Protein AF-A0A1H7V1T3-F1 (afdb_monomer)

pLDDT: mean 96.19, std 2.77, range [82.0, 98.88]

Secondary structure (DSSP, 8-state):
--HHHHHHHHHHHHHHHHHHHHHHTS----EEEEEETHHHHHHHHHHHHT-TTEEEEEEES--SS--GGGHHHHHHHHHHHHHHHHHHHTT--EEE-HHHHHHHHHHHH-TTSBPSSSTTSBHHHHHHHHHH-GGGT--SSTT--SS-EEE-TTS-EEEESSB-HHHHHHHHHTS-SEEEHHHHHHHHHHHHT-S----GGG--S-EEEEEETTSSGGGHHHHHHTS--S-EEEEEE-SS-GGGGGGS--TTHHHHBTTHIIIIIHHHHHHHHH-

Radius of gyration: 19.32 Å; Cα contacts (8 Å, |Δi|>4): 543; chains: 1; bounding box: 54×38×52 Å

Mean predicted aligned error: 3.21 Å

Sequence (275 aa):
MGIDQALGDTAAALAFARATRTVTDHDPGRIVLGGFSHGAQLTYAYAAADGRHVSAIAALDIYYDIAPEDADLQALACANAAAEREALAEGVTDSSNSFFITAGELARSAPDAPSPLFPSYTNRGALLGTAGLTYLFSPYTPLYHLIAPILDADGNVTAVRESSEDSVSAWFASAPPHQSLREAADFDEIWCGTSQRPGLANIRVPLFYLGAAGGFGDHGLYSAAQVSSKDVTTLVVRRFEPDRIAEDFGHGDLLYAADAPALAWQPLAEWLLHH

Nearest PDB structures (foldseek):
  5w8p-assembly1_B  TM=4.641E-01  e=1.262E-04  Mycobacteroides abscessus ATCC 19977
  5d7b-assembly1_A  TM=4.946E-01  e=1.814E-03  Corynebacterium glutamicum
  2vat-assembly6_J  TM=3.829E-01  e=5.229E-04  Hapsidospora chrysogena
  5efz-assembly3_D  TM=4.826E-01  e=1.624E-02  Pseudomonas veronii
  2vax-assembly3_D  TM=4.280E-01  e=1.281E-02  Hapsidospora chrysogena

Foldseek 3Di:
DALVVVLVVVVVVLVVVLVVCCVPVVHNAADEQEDADVSLLSQLQNCLAPVPRHQEYEREADAQEFDPVVVVLLVVLVVLLVVLVVCVVVVDWKDFLVVLLQLLVQCVPPVQCQDPSHRVHGSVQSLQCCQLQVCVPDCNDNQAGAFQFDADPVRGGPATDFFHSNLSSCCSNPDDGIDTSNHSSNSSCSHNVPDDGRWQQSRAHAYEYEHELNHSFPSNVVSQVRYVHPHYHYYYQWDDDPVSSSRIGHSNSCPGGPCVCPRRVVVVVVVVVVD

Structure (mmCIF, N/CA/C/O backbone):
data_AF-A0A1H7V1T3-F1
#
_entry.id   AF-A0A1H7V1T3-F1
#
loop_
_atom_site.group_PDB
_atom_site.id
_atom_site.type_symbol
_atom_site.label_atom_id
_atom_site.label_alt_id
_atom_site.label_comp_id
_atom_site.label_asym_id
_atom_site.label_entity_id
_atom_site.label_seq_id
_atom_site.pdbx_PDB_ins_code
_atom_site.Cartn_x
_atom_site.Cartn_y
_atom_site.Cartn_z
_atom_site.occupancy
_atom_site.B_iso_or_equiv
_atom_site.auth_seq_id
_atom_site.auth_comp_id
_atom_site.auth_asym_id
_atom_site.auth_atom_id
_atom_site.pdbx_PDB_model_num
ATOM 1 N N . MET A 1 1 ? -15.502 7.931 -6.413 1.00 82.38 1 MET A N 1
ATOM 2 C CA . MET A 1 1 ? -15.537 7.529 -4.991 1.00 82.38 1 MET A CA 1
ATOM 3 C C . MET A 1 1 ? -14.475 8.331 -4.248 1.00 82.38 1 MET A C 1
ATOM 5 O O . MET A 1 1 ? -13.392 8.481 -4.787 1.00 82.38 1 MET A O 1
ATOM 9 N N . GLY A 1 2 ? -14.779 8.935 -3.105 1.00 91.56 2 GLY A N 1
ATOM 10 C CA . GLY A 1 2 ? -13.775 9.626 -2.274 1.00 91.56 2 GLY A CA 1
ATOM 11 C C . GLY A 1 2 ? -13.653 8.964 -0.905 1.00 91.56 2 GLY A C 1
ATOM 12 O O . GLY A 1 2 ? -14.424 8.043 -0.615 1.00 91.56 2 GLY A O 1
ATOM 13 N N . ILE A 1 3 ? -12.754 9.457 -0.054 1.00 92.06 3 ILE A N 1
ATOM 14 C CA . ILE A 1 3 ? -12.535 8.892 1.288 1.00 92.06 3 ILE A CA 1
ATOM 15 C C . ILE A 1 3 ? -13.807 8.956 2.135 1.00 92.06 3 ILE A C 1
ATOM 17 O O . ILE A 1 3 ? -14.155 7.961 2.760 1.00 92.06 3 ILE A O 1
ATOM 21 N N . ASP A 1 4 ? -14.568 10.052 2.102 1.00 92.88 4 ASP A N 1
ATOM 22 C CA . ASP A 1 4 ? -15.828 10.158 2.860 1.00 92.88 4 ASP A CA 1
ATOM 23 C C . ASP A 1 4 ? -16.819 9.040 2.509 1.00 92.88 4 ASP A C 1
ATOM 25 O O . ASP A 1 4 ? -17.466 8.458 3.385 1.00 92.88 4 ASP A O 1
ATOM 29 N N . GLN A 1 5 ? -16.915 8.708 1.217 1.00 94.94 5 GLN A N 1
ATOM 30 C CA . GLN A 1 5 ? -17.746 7.601 0.760 1.00 94.94 5 GLN A CA 1
ATOM 31 C C . GLN A 1 5 ? -17.178 6.264 1.254 1.00 94.94 5 GLN A C 1
ATOM 33 O O . GLN A 1 5 ? -17.927 5.468 1.813 1.00 94.94 5 GLN A O 1
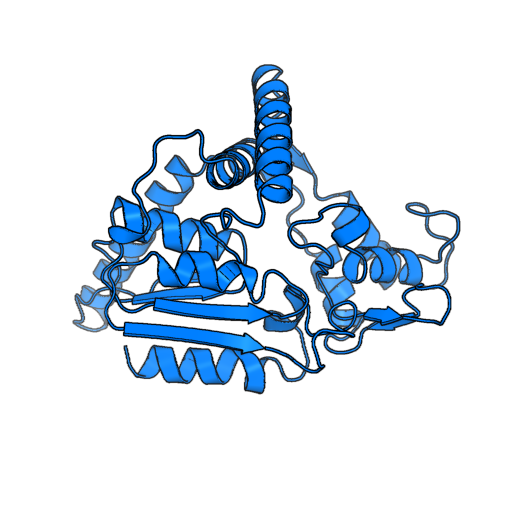ATOM 38 N N . ALA A 1 6 ? -15.866 6.047 1.127 1.00 94.69 6 ALA A N 1
ATOM 39 C CA . ALA A 1 6 ? -15.209 4.829 1.600 1.00 94.69 6 ALA A CA 1
ATOM 40 C C . ALA A 1 6 ? -15.370 4.625 3.122 1.00 94.69 6 ALA A C 1
ATOM 42 O O . ALA A 1 6 ? -15.582 3.501 3.581 1.00 94.69 6 ALA A O 1
ATOM 43 N N . LEU A 1 7 ? -15.343 5.701 3.915 1.00 95.62 7 LEU A N 1
ATOM 44 C CA . LEU A 1 7 ? -15.601 5.666 5.357 1.00 95.62 7 LEU A CA 1
ATOM 45 C C . LEU A 1 7 ? -17.058 5.306 5.670 1.00 95.62 7 LEU A C 1
ATOM 47 O O . LEU A 1 7 ? -17.311 4.501 6.570 1.00 95.62 7 LEU A O 1
ATOM 51 N N . GLY A 1 8 ? -18.014 5.864 4.922 1.00 96.69 8 GLY A N 1
ATOM 52 C CA . GLY A 1 8 ? -19.430 5.509 5.030 1.00 96.69 8 GLY A CA 1
ATOM 53 C C . GLY A 1 8 ? -19.691 4.039 4.693 1.00 96.69 8 GLY A C 1
ATOM 54 O O . GLY A 1 8 ? -20.360 3.338 5.458 1.00 96.69 8 GLY A O 1
ATOM 55 N N . ASP A 1 9 ? -19.100 3.556 3.601 1.00 96.69 9 ASP A N 1
ATOM 56 C CA . ASP A 1 9 ? -19.207 2.165 3.157 1.00 96.69 9 ASP A CA 1
ATOM 57 C C . ASP A 1 9 ? -18.552 1.210 4.171 1.00 96.69 9 ASP A C 1
ATOM 59 O O . ASP A 1 9 ? -19.143 0.191 4.539 1.00 96.69 9 ASP A O 1
ATOM 63 N N . THR A 1 10 ? -17.393 1.582 4.727 1.00 96.56 10 THR A N 1
ATOM 64 C CA . THR A 1 10 ? -16.727 0.846 5.816 1.00 96.56 10 THR A CA 1
ATOM 65 C C . THR A 1 10 ? -17.615 0.760 7.057 1.00 96.56 10 THR A C 1
ATOM 67 O O . THR A 1 10 ? -17.791 -0.319 7.629 1.00 96.56 10 THR A O 1
ATOM 70 N N . ALA A 1 11 ? -18.235 1.872 7.467 1.00 97.19 11 ALA A N 1
ATOM 71 C CA . ALA A 1 11 ? -19.140 1.898 8.613 1.00 97.19 11 ALA A CA 1
ATOM 72 C C . ALA A 1 11 ? -20.349 0.971 8.404 1.00 97.19 11 ALA A C 1
ATOM 74 O O . ALA A 1 11 ? -20.717 0.215 9.309 1.00 97.19 11 ALA A O 1
ATOM 75 N N . ALA A 1 12 ? -20.952 1.011 7.212 1.00 97.56 12 ALA A N 1
ATOM 76 C CA . ALA A 1 12 ? -22.089 0.173 6.851 1.00 97.56 12 ALA A CA 1
ATOM 77 C C . ALA A 1 12 ? -21.715 -1.316 6.830 1.00 97.56 12 ALA A C 1
ATOM 79 O O . ALA A 1 12 ? -22.426 -2.136 7.417 1.00 97.56 12 ALA A O 1
ATOM 80 N N . ALA A 1 13 ? -20.575 -1.661 6.225 1.00 97.00 13 ALA A N 1
ATOM 81 C CA . ALA A 1 13 ? -20.068 -3.028 6.173 1.00 97.00 13 ALA A CA 1
ATOM 82 C C . ALA A 1 13 ? -19.793 -3.589 7.577 1.00 97.00 13 ALA A C 1
ATOM 84 O O . ALA A 1 13 ? -20.229 -4.695 7.900 1.00 97.00 13 ALA A O 1
ATOM 85 N N . LEU A 1 14 ? -19.148 -2.809 8.451 1.00 97.00 14 LEU A N 1
ATOM 86 C CA . LEU A 1 14 ? -18.884 -3.216 9.832 1.00 97.00 14 LEU A CA 1
ATOM 87 C C . LEU A 1 14 ? -20.174 -3.368 10.646 1.00 97.00 14 LEU A C 1
ATOM 89 O O . LEU A 1 14 ? -20.312 -4.327 11.407 1.00 97.00 14 LEU A O 1
ATOM 93 N N . ALA A 1 15 ? -21.140 -2.461 10.486 1.00 96.44 15 ALA A N 1
ATOM 94 C CA . ALA A 1 15 ? -22.435 -2.579 11.148 1.00 96.44 15 ALA A CA 1
ATOM 95 C C . ALA A 1 15 ? -23.175 -3.856 10.712 1.00 96.44 15 ALA A C 1
ATOM 97 O O . ALA A 1 15 ? -23.688 -4.590 11.560 1.00 96.44 15 ALA A O 1
ATOM 98 N N . PHE A 1 16 ? -23.173 -4.156 9.410 1.00 97.00 16 PHE A N 1
ATOM 99 C CA . PHE A 1 16 ? -23.760 -5.377 8.860 1.00 97.00 16 PHE A CA 1
ATOM 100 C C . PHE A 1 16 ? -23.058 -6.645 9.368 1.00 97.00 16 PHE A C 1
ATOM 102 O O . PHE A 1 16 ? -23.721 -7.588 9.808 1.00 97.00 16 PHE A O 1
ATOM 109 N N . ALA A 1 17 ? -21.724 -6.663 9.372 1.00 95.62 17 ALA A N 1
ATOM 110 C CA . ALA A 1 17 ? -20.944 -7.795 9.863 1.00 95.62 17 ALA A CA 1
ATOM 111 C C . ALA A 1 17 ? -21.209 -8.067 11.355 1.00 95.62 17 ALA A C 1
ATOM 113 O O . ALA A 1 17 ? -21.411 -9.216 11.751 1.00 95.62 17 ALA A O 1
ATOM 114 N N . ARG A 1 18 ? -21.308 -7.015 12.182 1.00 95.56 18 ARG A N 1
ATOM 115 C CA . ARG A 1 18 ? -21.671 -7.143 13.605 1.00 95.56 18 ARG A CA 1
ATOM 116 C C . ARG A 1 18 ? -23.087 -7.672 13.797 1.00 95.56 18 ARG A C 1
ATOM 118 O O . ARG A 1 18 ? -23.302 -8.544 14.637 1.00 95.56 18 ARG A O 1
ATOM 125 N N . ALA A 1 19 ? -24.051 -7.175 13.021 1.00 95.44 19 ALA A N 1
ATOM 126 C CA . ALA A 1 19 ? -25.425 -7.669 13.072 1.00 95.44 19 ALA A CA 1
ATOM 127 C C . ALA A 1 19 ? -25.498 -9.157 12.693 1.00 95.44 19 ALA A C 1
ATOM 129 O O . ALA A 1 19 ? -26.177 -9.928 13.366 1.00 95.44 19 ALA A O 1
ATOM 130 N N . THR A 1 20 ? -24.739 -9.571 11.676 1.00 95.88 20 THR A N 1
ATOM 131 C CA . THR A 1 20 ? -24.665 -10.971 11.243 1.00 95.88 20 THR A CA 1
ATOM 132 C C . THR A 1 20 ? -24.081 -11.861 12.341 1.00 95.88 20 THR A C 1
ATOM 134 O O . THR A 1 20 ? -24.756 -12.803 12.745 1.00 95.88 20 THR A O 1
ATOM 137 N N . ARG A 1 21 ? -22.917 -11.511 12.916 1.00 94.94 21 ARG A N 1
ATOM 138 C CA . ARG A 1 21 ? -22.307 -12.241 14.052 1.00 94.94 21 ARG A CA 1
ATOM 139 C C . ARG A 1 21 ? -23.225 -12.323 15.269 1.00 94.94 21 ARG A C 1
ATOM 141 O O . ARG A 1 21 ? -23.286 -13.351 15.936 1.00 94.94 21 ARG A O 1
ATOM 148 N N . THR A 1 22 ? -23.994 -11.268 15.534 1.00 95.12 22 THR A N 1
ATOM 149 C CA . THR A 1 22 ? -24.979 -11.278 16.626 1.00 95.12 22 THR A CA 1
ATOM 150 C C . THR A 1 22 ? -26.050 -12.347 16.396 1.00 95.12 22 THR A C 1
ATOM 152 O O . THR A 1 22 ? -26.477 -12.997 17.344 1.00 95.12 22 THR A O 1
ATOM 155 N N . VAL A 1 23 ? -26.489 -12.537 15.150 1.00 96.25 23 VAL A N 1
ATOM 156 C CA . VAL A 1 23 ? -27.540 -13.503 14.799 1.00 96.25 23 VAL A CA 1
ATOM 157 C C . VAL A 1 23 ? -26.996 -14.927 14.664 1.00 96.25 23 VAL A C 1
ATOM 159 O O . VAL A 1 23 ? -27.671 -15.865 15.080 1.00 96.25 23 VAL A O 1
ATOM 162 N N . THR A 1 24 ? -25.809 -15.110 14.080 1.00 95.94 24 THR A N 1
ATOM 163 C CA . THR A 1 24 ? -25.247 -16.444 13.804 1.00 95.94 24 THR A CA 1
ATOM 164 C C . THR A 1 24 ? -24.458 -17.002 14.983 1.00 95.94 24 THR A C 1
ATOM 166 O O . THR A 1 24 ? -24.624 -18.169 15.335 1.00 95.94 24 THR A O 1
ATOM 169 N N . ASP A 1 25 ? -23.656 -16.158 15.630 1.00 93.94 25 ASP A N 1
ATOM 170 C CA . ASP A 1 25 ? -22.646 -16.572 16.611 1.00 93.94 25 ASP A CA 1
ATOM 171 C C . ASP A 1 25 ? -23.010 -16.116 18.033 1.00 93.94 25 ASP A C 1
ATOM 173 O O . ASP A 1 25 ? -22.316 -16.449 18.990 1.00 93.94 25 ASP A O 1
ATOM 177 N N . HIS A 1 26 ? -24.115 -15.371 18.184 1.00 92.31 26 HIS A N 1
ATOM 178 C CA . HIS A 1 26 ? -24.538 -14.725 19.433 1.00 92.31 26 HIS A CA 1
ATOM 179 C C . HIS A 1 26 ? -23.485 -13.762 20.006 1.00 92.31 26 HIS A C 1
ATOM 181 O O . HIS A 1 26 ? -23.443 -13.520 21.213 1.00 92.31 26 HIS A O 1
ATOM 187 N N . ASP A 1 27 ? -22.662 -13.180 19.130 1.00 91.56 27 ASP A N 1
ATOM 188 C CA . ASP A 1 27 ? -21.576 -12.278 19.497 1.00 91.56 27 ASP A CA 1
ATOM 189 C C . ASP A 1 27 ? -21.807 -10.862 18.928 1.00 91.56 27 ASP A C 1
ATOM 191 O O . ASP A 1 27 ? -21.593 -10.624 17.735 1.00 91.56 27 ASP A O 1
ATOM 195 N N . PRO A 1 28 ? -22.238 -9.894 19.763 1.00 86.62 28 PRO A N 1
ATOM 196 C CA . PRO A 1 28 ? -22.423 -8.499 19.363 1.00 86.62 28 PRO A CA 1
ATOM 197 C C . PRO A 1 28 ? -21.129 -7.670 19.419 1.00 86.62 28 PRO A C 1
ATOM 199 O O . PRO A 1 28 ? -21.176 -6.430 19.349 1.00 86.62 28 PRO A O 1
ATOM 202 N N . GLY A 1 29 ? -19.982 -8.332 19.594 1.00 91.25 29 GLY A N 1
ATOM 203 C CA . GLY A 1 29 ? -18.664 -7.739 19.726 1.00 91.25 29 GLY A CA 1
ATOM 204 C C . GLY A 1 29 ? -18.310 -6.757 18.611 1.00 91.25 29 GLY A C 1
ATOM 205 O O . GLY A 1 29 ? -18.918 -6.699 17.537 1.00 91.25 29 GLY A O 1
ATOM 206 N N . ARG A 1 30 ? -17.327 -5.906 18.899 1.00 94.00 30 ARG A N 1
ATOM 207 C CA . ARG A 1 30 ? -16.700 -5.060 17.878 1.00 94.00 30 ARG A CA 1
ATOM 208 C C . ARG A 1 30 ? -15.749 -5.916 17.027 1.00 94.00 30 ARG A C 1
ATOM 210 O O . ARG A 1 30 ? -15.401 -7.028 17.411 1.00 94.00 30 ARG A O 1
ATOM 217 N N . ILE A 1 31 ? -15.406 -5.424 15.843 1.00 95.19 31 ILE A N 1
ATOM 218 C CA . ILE A 1 31 ? -14.617 -6.148 14.840 1.00 95.19 31 ILE A CA 1
ATOM 219 C C . ILE A 1 31 ? -13.200 -5.582 14.816 1.00 95.19 31 ILE A C 1
ATOM 221 O O . ILE A 1 31 ? -13.025 -4.371 14.931 1.00 95.19 31 ILE A O 1
ATOM 225 N N . VAL A 1 32 ? -12.192 -6.432 14.639 1.00 97.00 32 VAL A N 1
ATOM 226 C CA . VAL A 1 32 ? -10.844 -5.952 14.328 1.00 97.00 32 VAL A CA 1
ATOM 227 C C . VAL A 1 32 ? -10.816 -5.496 12.871 1.00 97.00 32 VAL A C 1
ATOM 229 O O . VAL A 1 32 ? -11.159 -6.271 11.979 1.00 97.00 32 VAL A O 1
ATOM 232 N N . LEU A 1 33 ? -10.456 -4.236 12.627 1.00 97.88 33 LEU A N 1
ATOM 233 C CA . LEU A 1 33 ? -10.379 -3.671 11.279 1.00 97.88 33 LEU A CA 1
ATOM 234 C C . LEU A 1 33 ? -8.923 -3.660 10.817 1.00 97.88 33 LEU A C 1
ATOM 236 O O . LEU A 1 33 ? -8.077 -3.041 11.455 1.00 97.88 33 LEU A O 1
ATOM 240 N N . GLY A 1 34 ? -8.637 -4.342 9.714 1.00 97.50 34 GLY A N 1
ATOM 241 C CA . GLY A 1 34 ? -7.310 -4.375 9.115 1.00 97.50 34 GLY A CA 1
ATOM 242 C C . GLY A 1 34 ? -7.327 -3.883 7.678 1.00 97.50 34 GLY A C 1
ATOM 243 O O . GLY A 1 34 ? -8.323 -4.051 6.973 1.00 97.50 34 GLY A O 1
ATOM 244 N N . GLY A 1 35 ? -6.206 -3.329 7.232 1.00 97.62 35 GLY A N 1
ATOM 245 C CA . GLY A 1 35 ? -6.010 -2.949 5.840 1.00 97.62 35 GLY A CA 1
ATOM 246 C C . GLY A 1 35 ? -4.540 -2.976 5.449 1.00 97.62 35 GLY A C 1
ATOM 247 O O . GLY A 1 35 ? -3.669 -2.956 6.312 1.00 97.62 35 GLY A O 1
ATOM 248 N N . PHE A 1 36 ? -4.284 -3.021 4.144 1.00 98.00 36 PHE A N 1
ATOM 249 C CA . PHE A 1 36 ? -2.956 -2.929 3.537 1.00 98.00 36 PHE A CA 1
ATOM 250 C C . PHE A 1 36 ? -2.886 -1.689 2.651 1.00 98.00 36 PHE A C 1
ATOM 252 O O . PHE A 1 36 ? -3.861 -1.397 1.950 1.00 98.00 36 PHE A O 1
ATOM 259 N N . SER A 1 37 ? -1.758 -0.973 2.675 1.00 96.56 37 SER A N 1
ATOM 260 C CA . SER A 1 37 ? -1.549 0.226 1.855 1.00 96.56 37 SER A CA 1
ATOM 261 C C . SER A 1 37 ? -2.663 1.262 2.088 1.00 96.56 37 SER A C 1
ATOM 263 O O . SER A 1 37 ? -3.045 1.503 3.2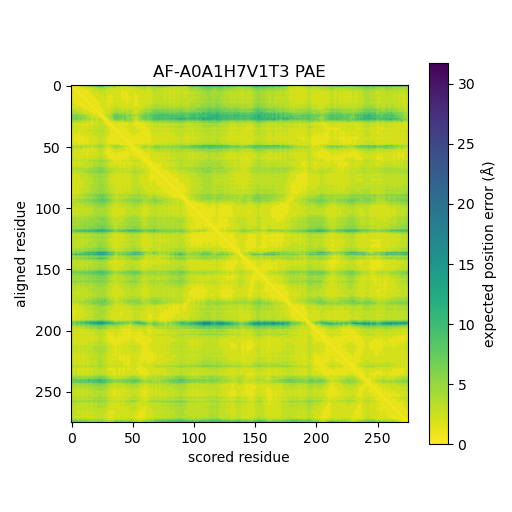33 1.00 96.56 37 SER A O 1
ATOM 265 N N . HIS A 1 38 ? -3.273 1.831 1.047 1.00 94.38 38 HIS A N 1
ATOM 266 C CA . HIS A 1 38 ? -4.436 2.724 1.181 1.00 94.38 38 HIS A CA 1
ATOM 267 C C . HIS A 1 38 ? -5.582 2.148 2.043 1.00 94.38 38 HIS A C 1
ATOM 269 O O . HIS A 1 38 ? -6.266 2.890 2.748 1.00 94.38 38 HIS A O 1
ATOM 275 N N . GLY A 1 39 ? -5.762 0.821 2.095 1.00 96.62 39 GLY A N 1
ATOM 276 C CA . GLY A 1 39 ? -6.711 0.187 3.017 1.00 96.62 39 GLY A CA 1
ATOM 277 C C . GLY A 1 39 ? -6.340 0.369 4.497 1.00 96.62 39 GLY A C 1
ATOM 278 O O . GLY A 1 39 ? -7.218 0.526 5.349 1.00 96.62 39 GLY A O 1
ATOM 279 N N . ALA A 1 40 ? -5.046 0.391 4.831 1.00 97.88 40 ALA A N 1
ATOM 280 C CA . ALA A 1 40 ? -4.569 0.746 6.169 1.00 97.88 40 ALA A CA 1
ATOM 281 C C . ALA A 1 40 ? -4.769 2.243 6.459 1.00 97.88 40 ALA A C 1
ATOM 283 O O . ALA A 1 40 ? -5.143 2.609 7.574 1.00 97.88 40 ALA A O 1
ATOM 284 N N . GLN A 1 41 ? -4.607 3.112 5.458 1.00 96.44 41 GLN A N 1
ATOM 285 C CA . GLN A 1 41 ? -4.880 4.545 5.605 1.00 96.44 41 GLN A CA 1
ATOM 286 C C . GLN A 1 41 ? -6.370 4.804 5.891 1.00 96.44 41 GLN A C 1
ATOM 288 O O . GLN A 1 41 ? -6.700 5.562 6.804 1.00 96.44 41 GLN A O 1
ATOM 293 N N . LEU A 1 42 ? -7.278 4.090 5.211 1.00 96.81 42 LEU A N 1
ATOM 294 C CA . LEU A 1 42 ? -8.715 4.088 5.530 1.00 96.81 42 LEU A CA 1
ATOM 295 C C . LEU A 1 42 ? -9.009 3.520 6.922 1.00 96.81 42 LEU A C 1
ATOM 297 O O . LEU A 1 42 ? -9.892 4.022 7.616 1.00 96.81 42 LEU A O 1
ATOM 301 N N . THR A 1 43 ? -8.263 2.501 7.353 1.00 98.00 43 THR A N 1
ATOM 302 C CA . THR A 1 43 ? -8.395 1.918 8.696 1.00 98.00 43 THR A CA 1
ATOM 303 C C . THR A 1 43 ? -8.092 2.957 9.779 1.00 98.00 43 THR A C 1
ATOM 305 O O . THR A 1 43 ? -8.885 3.119 10.712 1.00 98.00 43 THR A O 1
ATOM 308 N N . TYR A 1 44 ? -7.000 3.714 9.626 1.00 98.12 44 TYR A N 1
ATOM 309 C CA . TYR A 1 44 ? -6.677 4.853 10.488 1.00 98.12 44 TYR A CA 1
ATOM 310 C C . TYR A 1 44 ? -7.764 5.932 10.451 1.00 98.12 44 TYR A C 1
ATOM 312 O O . TYR A 1 44 ? -8.269 6.321 11.507 1.00 98.12 44 TYR A O 1
ATOM 320 N N . ALA A 1 45 ? -8.163 6.378 9.255 1.00 96.94 45 ALA A N 1
ATOM 321 C CA . ALA A 1 45 ? -9.187 7.408 9.086 1.00 96.94 45 ALA A CA 1
ATOM 322 C C . ALA A 1 45 ? -10.506 7.022 9.774 1.00 96.94 45 ALA A C 1
ATOM 324 O O . ALA A 1 45 ? -11.059 7.803 10.552 1.00 96.94 45 ALA A O 1
ATOM 325 N N . TYR A 1 46 ? -10.990 5.796 9.553 1.00 97.81 46 TYR A N 1
ATOM 326 C CA . TYR A 1 46 ? -12.237 5.320 10.147 1.00 97.81 46 TYR A CA 1
ATOM 327 C C . TYR A 1 46 ? -12.153 5.217 11.672 1.00 97.81 46 TYR A C 1
ATOM 329 O O . TYR A 1 46 ? -13.072 5.647 12.379 1.00 97.81 46 TYR A O 1
ATOM 337 N N . ALA A 1 47 ? -11.050 4.671 12.192 1.00 98.12 47 ALA A N 1
ATOM 338 C CA . ALA A 1 47 ? -10.842 4.532 13.627 1.00 98.12 47 ALA A CA 1
ATOM 339 C C . ALA A 1 47 ? -10.720 5.888 14.339 1.00 98.12 47 ALA A C 1
ATOM 341 O O . ALA A 1 47 ? -11.210 6.027 15.460 1.00 98.12 47 ALA A O 1
ATOM 342 N N . ALA A 1 48 ? -10.107 6.886 13.694 1.00 97.69 48 ALA A N 1
ATOM 343 C CA . ALA A 1 48 ? -9.986 8.239 14.231 1.00 97.69 48 ALA A CA 1
ATOM 344 C C . ALA A 1 48 ? -11.308 9.028 14.175 1.00 97.69 48 ALA A C 1
ATOM 346 O O . ALA A 1 48 ? -11.548 9.879 15.039 1.00 97.69 48 ALA A O 1
ATOM 347 N N . ALA A 1 49 ? -12.152 8.766 13.169 1.00 96.38 49 ALA A N 1
ATOM 348 C CA . ALA A 1 49 ? -13.384 9.512 12.915 1.00 96.38 49 ALA A CA 1
ATOM 349 C C . ALA A 1 49 ? -14.621 8.975 13.650 1.00 96.38 49 ALA A C 1
ATOM 351 O O . ALA A 1 49 ? -15.332 9.752 14.286 1.00 96.38 49 ALA A O 1
ATOM 352 N N . ASP A 1 50 ? -14.901 7.671 13.553 1.00 93.62 50 ASP A N 1
ATOM 353 C CA . ASP A 1 50 ? -16.131 7.064 14.090 1.00 93.62 50 ASP A CA 1
ATOM 354 C C . ASP A 1 50 ? -15.819 5.880 15.008 1.00 93.62 50 ASP A C 1
ATOM 356 O O . ASP A 1 50 ? -16.375 5.821 16.100 1.00 93.62 50 ASP A O 1
ATOM 360 N N . GLY A 1 51 ? -14.916 4.965 14.617 1.00 91.38 51 GLY A N 1
ATOM 361 C CA . GLY A 1 51 ? -14.298 3.903 15.440 1.00 91.38 51 GLY A CA 1
ATOM 362 C C . GLY A 1 51 ? -15.217 2.961 16.246 1.00 91.38 51 GLY A C 1
ATOM 363 O O . GLY A 1 51 ? -14.765 1.962 16.804 1.00 91.38 51 GLY A O 1
ATOM 364 N N . ARG A 1 52 ? -16.524 3.219 16.313 1.00 94.62 52 ARG A N 1
ATOM 365 C CA . ARG A 1 52 ? -17.488 2.611 17.240 1.00 94.62 52 ARG A CA 1
ATOM 366 C C . ARG A 1 52 ? -17.721 1.130 16.983 1.00 94.62 52 ARG A C 1
ATOM 368 O O . ARG A 1 52 ? -18.197 0.410 17.860 1.00 94.62 52 ARG A O 1
ATOM 375 N N . HIS A 1 53 ? -17.424 0.678 15.770 1.00 96.75 53 HIS A N 1
ATOM 376 C CA . HIS A 1 53 ? -17.553 -0.716 15.365 1.00 96.75 53 HIS A CA 1
ATOM 377 C C . HIS A 1 53 ? -16.257 -1.509 15.535 1.00 96.75 53 HIS A C 1
ATOM 379 O O . HIS A 1 53 ? -16.286 -2.724 15.354 1.00 96.75 53 HIS A O 1
ATOM 385 N N . VAL A 1 54 ? -15.164 -0.853 15.931 1.00 97.62 54 VAL A N 1
ATOM 386 C CA . VAL A 1 54 ? -13.819 -1.426 15.914 1.00 97.62 54 VAL A CA 1
ATOM 387 C C . VAL A 1 54 ? -13.347 -1.785 17.321 1.00 97.62 54 VAL A C 1
ATOM 389 O O . VAL A 1 54 ? -13.498 -0.985 18.250 1.00 97.62 54 VAL A O 1
ATOM 392 N N . SER A 1 55 ? -12.827 -3.003 17.503 1.00 97.75 55 SER A N 1
ATOM 393 C CA . SER A 1 55 ? -12.212 -3.464 18.760 1.00 97.75 55 SER A CA 1
ATOM 394 C C . SER A 1 55 ? -10.709 -3.230 18.795 1.00 97.75 55 SER A C 1
ATOM 396 O O . SER A 1 55 ? -10.205 -2.953 19.877 1.00 97.75 55 SER A O 1
ATOM 398 N N . ALA A 1 56 ? -10.042 -3.305 17.641 1.00 98.50 56 ALA A N 1
ATOM 399 C CA . ALA A 1 56 ? -8.615 -3.073 17.424 1.00 98.50 56 ALA A CA 1
ATOM 400 C C . ALA A 1 56 ? -8.361 -2.758 15.935 1.00 98.50 56 ALA A C 1
ATOM 402 O O . ALA A 1 56 ? -9.219 -3.066 15.100 1.00 98.50 56 ALA A O 1
ATOM 403 N N . ILE A 1 57 ? -7.214 -2.163 15.592 1.00 98.69 57 ILE A N 1
ATOM 404 C CA . ILE A 1 57 ? -6.817 -1.930 14.195 1.00 98.69 57 ILE A CA 1
ATOM 405 C C . ILE A 1 57 ? -5.478 -2.562 13.824 1.00 98.69 57 ILE A C 1
ATOM 407 O O . ILE A 1 57 ? -4.542 -2.528 14.616 1.00 98.69 57 ILE A O 1
ATOM 411 N N . ALA A 1 58 ? -5.381 -3.075 12.597 1.00 98.62 58 ALA A N 1
ATOM 412 C CA . ALA A 1 58 ? -4.134 -3.544 11.996 1.00 98.62 58 ALA A CA 1
ATOM 413 C C . ALA A 1 58 ? -3.822 -2.738 10.724 1.00 98.62 58 ALA A C 1
ATOM 415 O O . ALA A 1 58 ? -4.543 -2.818 9.729 1.00 98.62 58 ALA A O 1
ATOM 416 N N . ALA A 1 59 ? -2.756 -1.945 10.759 1.00 98.50 59 ALA A N 1
ATOM 417 C CA . ALA A 1 59 ? -2.318 -1.118 9.643 1.00 98.50 59 ALA A CA 1
ATOM 418 C C . ALA A 1 59 ? -1.071 -1.732 9.000 1.00 98.50 59 ALA A C 1
ATOM 420 O O . ALA A 1 59 ? 0.006 -1.721 9.599 1.00 98.50 59 ALA A O 1
ATOM 421 N N . LEU A 1 60 ? -1.225 -2.280 7.794 1.00 98.62 60 LEU A N 1
ATOM 422 C CA . LEU A 1 60 ? -0.130 -2.911 7.067 1.00 98.62 60 LEU A CA 1
ATOM 423 C C . LEU A 1 60 ? 0.479 -1.922 6.065 1.00 98.62 60 LEU A C 1
ATOM 425 O O . LEU A 1 60 ? -0.164 -1.519 5.095 1.00 98.62 60 LEU A O 1
ATOM 429 N N . ASP A 1 61 ? 1.729 -1.572 6.345 1.00 98.44 61 ASP A N 1
ATOM 430 C CA . ASP A 1 61 ? 2.696 -0.853 5.521 1.00 98.44 61 ASP A CA 1
ATOM 431 C C . ASP A 1 61 ? 2.159 0.401 4.837 1.00 98.44 61 ASP A C 1
ATOM 433 O O . ASP A 1 61 ? 2.106 0.493 3.617 1.00 98.44 61 ASP A O 1
ATOM 437 N N . ILE A 1 62 ? 1.746 1.371 5.652 1.00 97.56 62 ILE A N 1
ATOM 438 C CA . ILE A 1 62 ? 1.533 2.765 5.252 1.00 97.56 62 ILE A CA 1
ATOM 439 C C . ILE A 1 62 ? 1.637 3.674 6.483 1.00 97.56 62 ILE A C 1
ATOM 441 O O . ILE A 1 62 ? 1.292 3.253 7.593 1.00 97.56 62 ILE A O 1
ATOM 445 N N . TYR A 1 63 ? 2.066 4.923 6.303 1.00 96.56 63 TYR A N 1
ATOM 446 C CA . TYR A 1 63 ? 1.856 5.982 7.296 1.00 96.56 63 TYR A CA 1
ATOM 447 C C . TYR A 1 63 ? 0.548 6.737 7.008 1.00 96.56 63 TYR A C 1
ATOM 449 O O . TYR A 1 63 ? 0.132 6.894 5.861 1.00 96.56 63 TYR A O 1
ATOM 457 N N . TYR A 1 64 ? -0.112 7.227 8.056 1.00 96.88 64 TYR A N 1
ATOM 458 C CA . TYR A 1 64 ? -1.282 8.100 7.937 1.00 96.88 64 TYR A CA 1
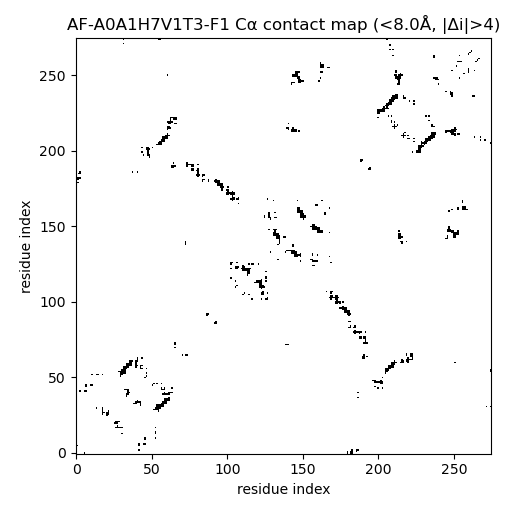ATOM 459 C C . TYR A 1 64 ? -0.897 9.581 7.998 1.00 96.88 64 TYR A C 1
ATOM 461 O O . TYR A 1 64 ? -1.331 10.369 7.164 1.00 96.88 64 TYR A O 1
ATOM 469 N N . ASP A 1 65 ? -0.042 9.940 8.953 1.00 95.75 65 ASP A N 1
ATOM 470 C CA . ASP A 1 65 ? 0.583 11.254 9.057 1.00 95.75 65 ASP A CA 1
ATOM 471 C C . ASP A 1 65 ? 2.062 11.142 8.658 1.00 95.75 65 ASP A C 1
ATOM 473 O O . ASP A 1 65 ? 2.744 10.198 9.068 1.00 95.75 65 ASP A O 1
ATOM 477 N N . ILE A 1 66 ? 2.544 12.110 7.873 1.00 95.88 66 ILE A N 1
ATOM 478 C CA . ILE A 1 66 ? 3.965 12.267 7.539 1.00 95.88 66 ILE A CA 1
ATOM 479 C C . ILE A 1 66 ? 4.679 12.923 8.723 1.00 95.88 66 ILE A C 1
ATOM 481 O O . ILE A 1 66 ? 4.177 13.891 9.302 1.00 95.88 66 ILE A O 1
ATOM 485 N N . ALA A 1 67 ? 5.844 12.389 9.088 1.00 95.88 67 ALA A N 1
ATOM 486 C CA . ALA A 1 67 ? 6.641 12.917 10.184 1.00 95.88 67 ALA A CA 1
ATOM 487 C C . ALA A 1 67 ? 7.221 14.307 9.834 1.00 95.88 67 ALA A C 1
ATOM 489 O O . ALA A 1 67 ? 7.528 14.564 8.670 1.00 95.88 67 ALA A O 1
ATOM 490 N N . PRO A 1 68 ? 7.408 15.224 10.803 1.00 95.62 68 PRO A N 1
ATOM 491 C CA . PRO A 1 68 ? 7.951 16.559 10.532 1.00 95.62 68 PRO A CA 1
ATOM 492 C C . PRO A 1 68 ? 9.323 16.566 9.840 1.00 95.62 68 PRO A C 1
ATOM 494 O O . PRO A 1 68 ? 9.635 17.501 9.106 1.00 95.62 68 PRO A O 1
ATOM 497 N N . GLU A 1 69 ? 10.147 15.548 10.085 1.00 95.50 69 GLU A N 1
ATOM 498 C CA . GLU A 1 69 ? 11.442 15.337 9.435 1.00 95.50 69 GLU A CA 1
ATOM 499 C C . GLU A 1 69 ? 11.340 15.021 7.933 1.00 95.50 69 GLU A C 1
ATOM 501 O O . GLU A 1 69 ? 12.284 15.295 7.195 1.00 95.50 69 GLU A O 1
ATOM 506 N N . ASP A 1 70 ? 10.184 14.544 7.469 1.00 95.06 70 ASP A N 1
ATOM 507 C CA . ASP A 1 70 ? 9.901 14.166 6.082 1.00 95.06 70 ASP A CA 1
ATOM 508 C C . ASP A 1 70 ? 9.162 15.289 5.321 1.00 95.06 70 ASP A C 1
ATOM 510 O O . ASP A 1 70 ? 8.282 15.050 4.489 1.00 95.06 70 ASP A O 1
ATOM 514 N N . ALA A 1 71 ? 9.505 16.550 5.603 1.00 94.75 71 ALA A N 1
ATOM 515 C CA . ALA A 1 71 ? 8.827 17.721 5.037 1.00 94.75 71 ALA A CA 1
ATOM 516 C C . ALA A 1 71 ? 8.812 17.747 3.494 1.00 94.75 71 ALA A C 1
ATOM 518 O O . ALA A 1 71 ? 7.856 18.246 2.897 1.00 94.75 71 ALA A O 1
ATOM 519 N N . ASP A 1 72 ? 9.830 17.178 2.843 1.00 94.06 72 ASP A N 1
ATOM 520 C CA . ASP A 1 72 ? 9.885 17.063 1.381 1.00 94.06 72 ASP A CA 1
ATOM 521 C C . ASP A 1 72 ? 8.814 16.097 0.839 1.00 94.06 72 ASP A C 1
ATOM 523 O O . ASP A 1 72 ? 8.191 16.383 -0.186 1.00 94.06 72 ASP A O 1
ATOM 527 N N . LEU A 1 73 ? 8.531 14.997 1.553 1.00 94.38 73 LEU A N 1
ATOM 528 C CA . LEU A 1 73 ? 7.446 14.070 1.205 1.00 94.38 73 LEU A CA 1
ATOM 529 C C . LEU A 1 73 ? 6.083 14.744 1.366 1.00 94.38 73 LEU A C 1
ATOM 531 O O . LEU A 1 73 ? 5.214 14.610 0.505 1.00 94.38 73 LEU A O 1
ATOM 535 N N . GLN A 1 74 ? 5.909 15.523 2.437 1.00 95.75 74 GLN A N 1
ATOM 536 C CA . GLN A 1 74 ? 4.686 16.297 2.642 1.00 95.75 74 GLN A CA 1
ATOM 537 C C . GLN A 1 74 ? 4.482 17.341 1.537 1.00 95.75 74 GLN A C 1
ATOM 539 O O . GLN A 1 74 ? 3.372 17.482 1.022 1.00 95.75 74 GLN A O 1
ATOM 544 N N . ALA A 1 75 ? 5.538 18.055 1.139 1.00 95.69 75 ALA A N 1
ATOM 545 C CA . ALA A 1 75 ? 5.467 19.028 0.054 1.00 95.69 75 ALA A CA 1
ATOM 546 C C . ALA A 1 75 ? 5.091 18.370 -1.284 1.00 95.69 75 ALA A C 1
ATOM 548 O O . ALA A 1 75 ? 4.287 18.930 -2.034 1.00 95.69 75 ALA A O 1
ATOM 549 N N . LEU A 1 76 ? 5.621 17.173 -1.562 1.00 94.69 76 LEU A N 1
ATOM 550 C CA . LEU A 1 76 ? 5.252 16.391 -2.740 1.00 94.69 76 LEU A CA 1
ATOM 551 C C . LEU A 1 76 ? 3.779 15.965 -2.700 1.00 94.69 76 LEU A C 1
ATOM 553 O O . LEU A 1 76 ? 3.067 16.188 -3.676 1.00 94.69 76 LEU A O 1
ATOM 557 N N . ALA A 1 77 ? 3.300 15.439 -1.570 1.00 95.69 77 ALA A N 1
ATOM 558 C CA . ALA A 1 77 ? 1.890 15.085 -1.401 1.00 95.69 77 ALA A CA 1
ATOM 559 C C . ALA A 1 77 ? 0.969 16.299 -1.613 1.00 95.69 77 ALA A C 1
ATOM 561 O O . ALA A 1 77 ? -0.055 16.202 -2.283 1.00 95.69 77 ALA A O 1
ATOM 562 N N . CYS A 1 78 ? 1.359 17.484 -1.129 1.00 96.88 78 CYS A N 1
ATOM 563 C CA . CYS A 1 78 ? 0.619 18.716 -1.400 1.00 96.88 78 CYS A CA 1
ATOM 564 C C . CYS A 1 78 ? 0.579 19.090 -2.886 1.00 96.88 78 CYS A C 1
ATOM 566 O O . CYS A 1 78 ? -0.453 19.560 -3.371 1.00 96.88 78 CYS A O 1
ATOM 568 N N . ALA A 1 79 ? 1.686 18.910 -3.608 1.00 96.50 79 ALA A N 1
ATOM 569 C CA . ALA A 1 79 ? 1.737 19.174 -5.041 1.00 96.50 79 ALA A CA 1
ATOM 570 C C . ALA A 1 79 ? 0.858 18.189 -5.829 1.00 96.50 79 ALA A C 1
ATOM 572 O O . ALA A 1 79 ? 0.115 18.622 -6.712 1.00 96.50 79 ALA A O 1
ATOM 573 N N . ASN A 1 80 ? 0.893 16.901 -5.474 1.00 95.44 80 ASN A N 1
ATOM 574 C CA . ASN A 1 80 ? 0.049 15.878 -6.088 1.00 95.44 80 ASN A CA 1
ATOM 575 C C . ASN A 1 80 ? -1.433 16.160 -5.829 1.00 95.44 80 ASN A C 1
ATOM 577 O O . ASN A 1 80 ? -2.193 16.297 -6.785 1.00 95.44 80 ASN A O 1
ATOM 581 N N . ALA A 1 81 ? -1.820 16.390 -4.568 1.00 95.81 81 ALA A N 1
ATOM 582 C CA . ALA A 1 81 ? -3.188 16.752 -4.205 1.00 95.81 81 ALA A CA 1
ATOM 583 C C . ALA A 1 81 ? -3.697 17.944 -5.030 1.00 95.81 81 ALA A C 1
ATOM 585 O O . ALA A 1 81 ? -4.805 17.912 -5.562 1.00 95.81 81 ALA A O 1
ATOM 586 N N . ALA A 1 82 ? -2.885 18.997 -5.182 1.00 97.00 82 ALA A N 1
ATOM 587 C CA . ALA A 1 82 ? -3.258 20.162 -5.980 1.00 97.00 82 ALA A CA 1
ATOM 588 C C . ALA A 1 82 ? -3.479 19.810 -7.462 1.00 97.00 82 ALA A C 1
ATOM 590 O O . ALA A 1 82 ? -4.498 20.206 -8.031 1.00 97.00 82 ALA A O 1
ATOM 591 N N . ALA A 1 83 ? -2.566 19.044 -8.067 1.00 96.62 83 ALA A N 1
ATOM 592 C CA . ALA A 1 83 ? -2.668 18.622 -9.463 1.00 96.62 83 ALA A CA 1
ATOM 593 C C . ALA A 1 83 ? -3.886 17.714 -9.709 1.00 96.62 83 ALA A C 1
ATOM 595 O O . ALA A 1 83 ? -4.620 17.886 -10.683 1.00 96.62 83 ALA A O 1
ATOM 596 N N . GLU A 1 84 ? -4.157 16.776 -8.805 1.00 96.19 84 GLU A N 1
ATOM 597 C CA . GLU A 1 84 ? -5.299 15.869 -8.915 1.00 96.19 84 GLU A CA 1
ATOM 598 C C . GLU A 1 84 ? -6.631 16.599 -8.701 1.00 96.19 84 GLU A C 1
ATOM 600 O O . GLU A 1 84 ? -7.618 16.318 -9.386 1.00 96.19 84 GLU A O 1
ATOM 605 N N . ARG A 1 85 ? -6.674 17.592 -7.801 1.00 95.94 85 ARG A N 1
ATOM 606 C CA . ARG A 1 85 ? -7.840 18.474 -7.627 1.00 95.94 85 ARG A CA 1
ATOM 607 C C . ARG A 1 85 ? -8.099 19.345 -8.855 1.00 95.94 85 ARG A C 1
ATOM 609 O O . ARG A 1 85 ? -9.265 19.538 -9.201 1.00 95.94 85 ARG A O 1
ATOM 616 N N . GLU A 1 86 ? -7.056 19.836 -9.522 1.00 97.62 86 GLU A N 1
ATOM 617 C CA . GLU A 1 86 ? -7.183 20.550 -10.798 1.00 97.62 86 GLU A CA 1
ATOM 618 C C . GLU A 1 86 ? -7.770 19.632 -11.879 1.00 97.62 86 GLU A C 1
ATOM 620 O O . GLU A 1 86 ? -8.800 19.960 -12.469 1.00 97.62 86 GLU A O 1
ATOM 625 N N . ALA A 1 87 ? -7.227 18.423 -12.044 1.00 97.19 87 ALA A N 1
ATOM 626 C CA . ALA A 1 87 ? -7.750 17.436 -12.989 1.00 97.19 87 ALA A CA 1
ATOM 627 C C . ALA A 1 87 ? -9.217 17.047 -12.696 1.00 97.19 87 ALA A C 1
ATOM 629 O O . ALA A 1 87 ? -10.040 16.940 -13.610 1.00 97.19 87 ALA A O 1
ATOM 630 N N . LEU A 1 88 ? -9.592 16.905 -11.419 1.00 97.19 88 LEU A N 1
ATOM 631 C CA . LEU A 1 88 ? -10.985 16.687 -11.010 1.00 97.19 88 LEU A CA 1
ATOM 632 C C . LEU A 1 88 ? -11.896 17.862 -11.380 1.00 97.19 88 LEU A C 1
ATOM 634 O O . LEU A 1 88 ? -13.046 17.640 -11.768 1.00 97.19 88 LEU A O 1
ATOM 638 N N . ALA A 1 89 ? -11.410 19.101 -11.263 1.00 97.50 89 ALA A N 1
ATOM 639 C CA . ALA A 1 89 ? -12.155 20.293 -11.664 1.00 97.50 89 ALA A CA 1
ATOM 640 C C . ALA A 1 89 ? -12.357 20.365 -13.188 1.00 97.50 89 ALA A C 1
ATOM 642 O O . ALA A 1 89 ? -13.386 20.865 -13.646 1.00 97.50 89 ALA A O 1
ATOM 643 N N . GLU A 1 90 ? -11.430 19.801 -13.964 1.00 97.62 90 GLU A N 1
ATOM 644 C CA . GLU A 1 90 ? -11.544 19.620 -15.417 1.00 97.62 90 GLU A CA 1
ATOM 645 C C . GLU A 1 90 ? -12.440 18.434 -15.823 1.00 97.62 90 GLU A C 1
ATOM 647 O O . GLU A 1 90 ? -12.738 18.243 -17.003 1.00 97.62 90 GLU A O 1
ATOM 652 N N . GLY A 1 91 ? -12.927 17.655 -14.852 1.00 97.06 91 GLY A N 1
ATOM 653 C CA . GLY A 1 91 ? -13.831 16.527 -15.073 1.00 97.06 91 GLY A CA 1
ATOM 654 C C . GLY A 1 91 ? -13.134 15.180 -15.270 1.00 97.06 91 GLY A C 1
ATOM 655 O O . GLY A 1 91 ? -13.806 14.202 -15.602 1.00 97.06 91 GLY A O 1
ATOM 656 N N . VAL A 1 92 ? -11.821 15.093 -15.041 1.00 96.94 92 VAL A N 1
ATOM 657 C CA . VAL A 1 92 ? -11.106 13.813 -14.994 1.00 96.94 92 VAL A CA 1
ATOM 658 C C . VAL A 1 92 ? -11.470 13.108 -13.691 1.00 96.94 92 VAL A C 1
ATOM 660 O O . VAL A 1 92 ? -11.257 13.635 -12.607 1.00 96.94 92 VAL A O 1
ATOM 663 N N . THR A 1 93 ? -12.052 11.913 -13.772 1.00 94.69 93 THR A N 1
ATOM 664 C CA . THR A 1 93 ? -12.442 11.133 -12.580 1.00 94.69 93 THR A CA 1
ATOM 665 C C . THR A 1 93 ? -11.744 9.785 -12.478 1.00 94.69 93 THR A C 1
ATOM 667 O O . THR A 1 93 ? -11.847 9.127 -11.444 1.00 94.69 93 THR A O 1
ATOM 670 N N . ASP A 1 94 ? -11.083 9.367 -13.555 1.00 94.56 94 ASP A N 1
ATOM 671 C CA . ASP A 1 94 ? -10.448 8.064 -13.702 1.00 94.56 94 ASP A CA 1
ATOM 672 C C . ASP A 1 94 ? -8.934 8.176 -13.527 1.00 94.56 94 ASP A C 1
ATOM 674 O O . ASP A 1 94 ? -8.310 9.078 -14.085 1.00 94.56 94 ASP A O 1
ATOM 678 N N . SER A 1 95 ? -8.362 7.234 -12.784 1.00 92.12 95 SER A N 1
ATOM 679 C CA . SER A 1 95 ? -6.930 6.964 -12.748 1.00 92.12 95 SER A CA 1
ATOM 680 C C . SER A 1 95 ? -6.700 5.561 -13.308 1.00 92.12 95 SER A C 1
ATOM 682 O O . SER A 1 95 ? -7.132 4.565 -12.722 1.00 92.12 95 SER A O 1
ATOM 684 N N . SER A 1 96 ? -6.089 5.486 -14.492 1.00 94.31 96 SER A N 1
ATOM 685 C CA . SER A 1 96 ? -5.909 4.231 -15.227 1.00 94.31 96 SER A CA 1
ATOM 686 C C . SER A 1 96 ? -4.688 3.461 -14.733 1.00 94.31 96 SER A C 1
ATOM 688 O O . SER A 1 96 ? -3.571 3.977 -14.741 1.00 94.31 96 SER A O 1
ATOM 690 N N . ASN A 1 97 ? -4.874 2.172 -14.451 1.00 95.19 97 ASN A N 1
ATOM 691 C CA . ASN A 1 97 ? -3.781 1.238 -14.158 1.00 95.19 97 ASN A CA 1
ATOM 692 C C . ASN A 1 97 ? -3.264 0.501 -15.401 1.00 95.19 97 ASN A C 1
ATOM 694 O O . ASN A 1 97 ? -2.519 -0.475 -15.285 1.00 95.19 97 ASN A O 1
ATOM 698 N N . SER A 1 98 ? -3.628 0.950 -16.608 1.00 96.56 98 SER A N 1
ATOM 699 C CA . SER A 1 98 ? -3.256 0.280 -17.861 1.00 96.56 98 SER A CA 1
ATOM 700 C C . SER A 1 98 ? -1.749 0.073 -18.014 1.00 96.56 98 SER A C 1
ATOM 702 O O . SER A 1 98 ? -1.336 -0.928 -18.594 1.00 96.56 98 SER A O 1
ATOM 704 N N . PHE A 1 99 ? -0.924 0.986 -17.489 1.00 96.25 99 PHE A N 1
ATOM 705 C CA . PHE A 1 99 ? 0.533 0.841 -17.485 1.00 96.25 99 PHE A CA 1
ATOM 706 C C . PHE A 1 99 ? 0.980 -0.416 -16.721 1.00 96.25 99 PHE A C 1
ATOM 708 O O . PHE A 1 99 ? 1.688 -1.252 -17.283 1.00 96.25 99 PHE A O 1
ATOM 715 N N . PHE A 1 100 ? 0.513 -0.589 -15.480 1.00 96.81 100 PHE A N 1
ATOM 716 C CA . PHE A 1 100 ? 0.864 -1.735 -14.638 1.00 96.81 100 PHE A CA 1
ATOM 717 C C . PHE A 1 100 ? 0.334 -3.048 -15.217 1.00 96.81 100 PHE A C 1
ATOM 719 O O . PHE A 1 100 ? 1.083 -4.021 -15.311 1.00 96.81 100 PHE A O 1
ATOM 726 N N . ILE A 1 101 ? -0.918 -3.049 -15.688 1.00 98.38 101 ILE A N 1
ATOM 727 C CA . ILE A 1 101 ? -1.541 -4.218 -16.325 1.00 98.38 101 ILE A CA 1
ATOM 728 C C . ILE A 1 101 ? -0.727 -4.650 -17.542 1.00 98.38 101 ILE A C 1
ATOM 730 O O . ILE A 1 101 ? -0.321 -5.806 -17.635 1.00 98.38 101 ILE A O 1
ATOM 734 N N . THR A 1 102 ? -0.402 -3.702 -18.425 1.00 98.44 102 THR A N 1
ATOM 735 C CA . THR A 1 102 ? 0.385 -3.969 -19.635 1.00 98.44 102 THR A CA 1
ATOM 736 C C . THR A 1 102 ? 1.771 -4.512 -19.286 1.00 98.44 102 THR A C 1
ATOM 738 O O . THR A 1 102 ? 2.223 -5.474 -19.904 1.00 98.44 102 THR A O 1
ATOM 741 N N . ALA A 1 103 ? 2.446 -3.944 -18.281 1.00 98.38 103 ALA A N 1
ATOM 742 C CA . ALA A 1 103 ? 3.752 -4.430 -17.836 1.00 98.38 103 ALA A CA 1
ATOM 743 C C . ALA A 1 103 ? 3.682 -5.891 -17.358 1.00 98.38 103 ALA A C 1
ATOM 745 O O . ALA A 1 103 ? 4.515 -6.710 -17.753 1.00 98.38 103 ALA A O 1
ATOM 746 N N . GLY A 1 104 ? 2.662 -6.232 -16.563 1.00 98.50 104 GLY A N 1
ATOM 747 C CA . GLY A 1 104 ? 2.416 -7.598 -16.107 1.00 98.50 104 GLY A CA 1
ATOM 748 C C . GLY A 1 104 ? 2.104 -8.554 -17.261 1.00 98.50 104 GLY A C 1
ATOM 749 O O . GLY A 1 104 ? 2.771 -9.575 -17.416 1.00 98.50 104 GLY A O 1
ATOM 750 N N . GLU A 1 105 ? 1.134 -8.222 -18.114 1.00 98.69 105 GLU A N 1
ATOM 751 C CA . GLU A 1 105 ? 0.711 -9.065 -19.241 1.00 98.69 105 GLU A CA 1
ATOM 752 C C . GLU A 1 105 ? 1.850 -9.351 -20.225 1.00 98.69 105 GLU A C 1
ATOM 754 O O . GLU A 1 105 ? 2.036 -10.491 -20.666 1.00 98.69 105 GLU A O 1
ATOM 759 N N . LEU A 1 106 ? 2.650 -8.336 -20.551 1.00 98.75 106 LEU A N 1
ATOM 760 C CA . LEU A 1 106 ? 3.782 -8.475 -21.459 1.00 98.75 106 LEU A CA 1
ATOM 761 C C . LEU A 1 106 ? 4.896 -9.339 -20.864 1.00 98.75 106 LEU A C 1
ATOM 763 O O . LEU A 1 106 ? 5.444 -10.195 -21.562 1.00 98.75 106 LEU A O 1
ATOM 767 N N . ALA A 1 107 ? 5.213 -9.163 -19.578 1.00 98.62 107 ALA A N 1
ATOM 768 C CA . ALA A 1 107 ? 6.203 -9.996 -18.901 1.00 98.62 107 ALA A CA 1
ATOM 769 C C . ALA A 1 107 ? 5.767 -11.469 -18.836 1.00 98.62 107 ALA A C 1
ATOM 771 O O . ALA A 1 107 ? 6.605 -12.359 -18.949 1.00 98.62 107 ALA A O 1
ATOM 772 N N . ARG A 1 108 ? 4.460 -11.742 -18.711 1.00 98.50 108 ARG A N 1
ATOM 773 C CA . ARG A 1 108 ? 3.915 -13.112 -18.695 1.00 98.50 108 ARG A CA 1
ATOM 774 C C . ARG A 1 108 ? 3.856 -13.757 -20.076 1.00 98.50 108 ARG A C 1
ATOM 776 O O . ARG A 1 108 ? 4.076 -14.958 -20.199 1.00 98.50 108 ARG A O 1
ATOM 783 N N . SER A 1 109 ? 3.509 -12.985 -21.103 1.00 98.50 109 SER A N 1
ATOM 784 C CA . SER A 1 109 ? 3.251 -13.511 -22.451 1.00 98.50 109 SER A CA 1
ATOM 785 C C . SER A 1 109 ? 4.489 -13.546 -23.349 1.00 98.50 109 SER A C 1
ATOM 787 O O . SER A 1 109 ? 4.598 -14.432 -24.196 1.00 98.50 109 SER A O 1
ATOM 789 N N . ALA A 1 110 ? 5.424 -12.607 -23.174 1.00 98.44 110 ALA A N 1
ATOM 790 C CA . ALA A 1 110 ? 6.625 -12.479 -23.996 1.00 98.44 110 ALA A CA 1
ATOM 791 C C . ALA A 1 110 ? 7.803 -11.863 -23.203 1.00 98.44 110 ALA A C 1
ATOM 793 O O . ALA A 1 110 ? 8.279 -10.785 -23.571 1.00 98.44 110 ALA A O 1
ATOM 794 N N . PRO A 1 111 ? 8.300 -12.516 -22.131 1.00 98.38 111 PRO A N 1
ATOM 795 C CA . PRO A 1 111 ? 9.266 -11.935 -21.186 1.00 98.38 111 PRO A CA 1
ATOM 796 C C . PRO A 1 111 ? 10.558 -11.422 -21.831 1.00 98.38 111 PRO A C 1
ATOM 798 O O . PRO A 1 111 ? 11.063 -10.375 -21.427 1.00 98.38 111 PRO A O 1
ATOM 801 N N . ASP A 1 112 ? 11.068 -12.129 -22.842 1.00 98.44 112 ASP A N 1
ATOM 802 C CA . ASP A 1 112 ? 12.352 -11.830 -23.491 1.00 98.44 112 ASP A CA 1
ATOM 803 C C . ASP A 1 112 ? 12.230 -10.878 -24.691 1.00 98.44 112 ASP A C 1
ATOM 805 O O . ASP A 1 112 ? 13.238 -10.442 -25.249 1.00 98.44 112 ASP A O 1
ATOM 809 N N . ALA A 1 113 ? 11.007 -10.548 -25.117 1.00 98.38 113 ALA A N 1
ATOM 810 C CA . ALA A 1 113 ? 10.801 -9.601 -26.206 1.00 98.38 113 ALA A CA 1
ATOM 811 C C . ALA A 1 113 ? 11.127 -8.164 -25.750 1.00 98.38 113 ALA A C 1
ATOM 813 O O . ALA A 1 113 ? 10.955 -7.849 -24.567 1.00 98.38 113 ALA A O 1
ATOM 814 N N . PRO A 1 114 ? 11.565 -7.274 -26.664 1.00 98.38 114 PRO A N 1
ATOM 815 C CA . PRO A 1 114 ? 11.745 -5.857 -26.355 1.00 98.38 114 PRO A CA 1
ATOM 816 C C . PRO A 1 114 ? 10.463 -5.230 -25.798 1.00 98.38 114 PRO A C 1
ATOM 818 O O . PRO A 1 114 ? 9.375 -5.472 -26.328 1.00 98.38 114 PRO A O 1
ATOM 821 N N . SER A 1 115 ? 10.595 -4.414 -24.753 1.00 98.06 115 SER A N 1
ATOM 822 C CA . SER A 1 115 ? 9.452 -3.782 -24.106 1.00 98.06 115 SER A C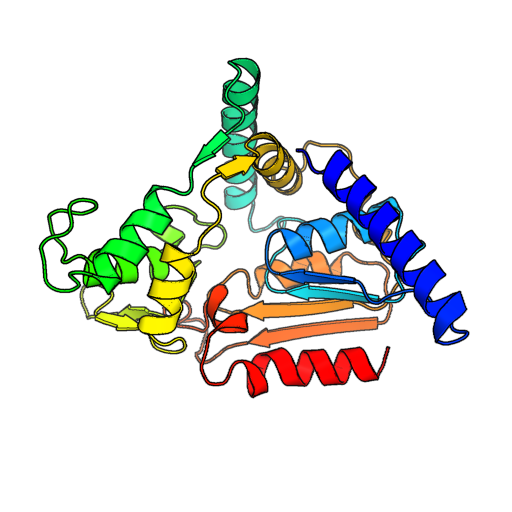A 1
ATOM 823 C C . SER A 1 115 ? 8.965 -2.557 -24.879 1.00 98.06 115 SER A C 1
ATOM 825 O O . SER A 1 115 ? 9.749 -1.639 -25.128 1.00 98.06 115 SER A O 1
ATOM 827 N N . PRO A 1 116 ? 7.667 -2.475 -25.219 1.00 97.31 116 PRO A N 1
ATOM 828 C CA . PRO A 1 116 ? 7.082 -1.262 -25.775 1.00 97.31 116 PRO A CA 1
ATOM 829 C C . PRO A 1 116 ? 6.942 -0.147 -24.726 1.00 97.31 116 PRO A C 1
ATOM 831 O O . PRO A 1 116 ? 6.806 1.011 -25.106 1.00 97.31 116 PRO A O 1
ATOM 834 N N . LEU A 1 117 ? 6.972 -0.476 -23.426 1.00 96.12 117 LEU A N 1
ATOM 835 C CA . LEU A 1 117 ? 6.909 0.502 -22.334 1.00 96.12 117 LEU A CA 1
ATOM 836 C C . LEU A 1 117 ? 8.270 1.169 -22.115 1.00 96.12 117 LEU A C 1
ATOM 838 O O . LEU A 1 117 ? 8.348 2.379 -21.924 1.00 96.12 117 LEU A O 1
ATOM 842 N N . PHE A 1 118 ? 9.345 0.378 -22.193 1.00 95.00 118 PHE A N 1
ATOM 843 C CA . PHE A 1 118 ? 10.719 0.846 -22.033 1.00 95.00 118 PHE A CA 1
ATOM 844 C C . PHE A 1 118 ? 11.621 0.196 -23.094 1.00 95.00 118 PHE A C 1
ATOM 846 O O . PHE A 1 118 ? 12.149 -0.890 -22.856 1.00 95.00 118 PHE A O 1
ATOM 853 N N . PRO A 1 119 ? 11.844 0.850 -24.253 1.00 92.06 119 PRO A N 1
ATOM 854 C CA . PRO A 1 119 ? 12.509 0.238 -25.412 1.00 92.06 119 PRO A CA 1
ATOM 855 C C . PRO A 1 119 ? 13.917 -0.327 -25.173 1.00 92.06 119 PRO A C 1
ATOM 857 O O . PRO A 1 119 ? 14.367 -1.183 -25.932 1.00 92.06 119 PRO A O 1
ATOM 860 N N . SER A 1 120 ? 14.617 0.138 -24.135 1.00 93.19 120 SER A N 1
ATOM 861 C CA . SER A 1 120 ? 15.948 -0.357 -23.750 1.00 93.19 120 SER A CA 1
ATOM 862 C C . SER A 1 120 ? 15.918 -1.648 -22.919 1.00 93.19 120 SER A C 1
ATOM 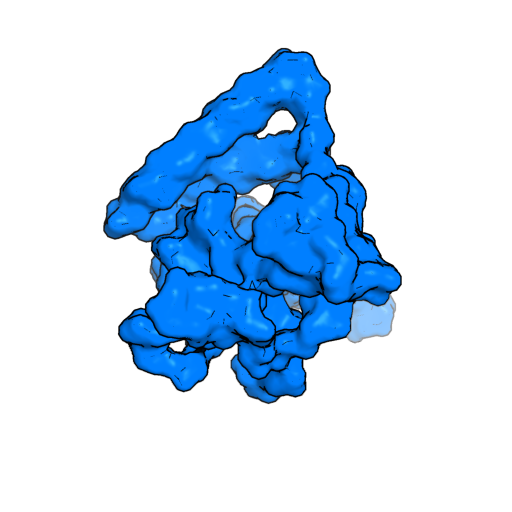864 O O . SER A 1 120 ? 16.976 -2.184 -22.602 1.00 93.19 120 SER A O 1
ATOM 866 N N . TYR A 1 121 ? 14.733 -2.144 -22.557 1.00 96.19 121 TYR A N 1
ATOM 867 C CA . TYR A 1 121 ? 14.535 -3.313 -21.700 1.00 96.19 121 TYR A CA 1
ATOM 868 C C . TYR A 1 121 ? 13.761 -4.413 -22.431 1.00 96.19 121 TYR A C 1
ATOM 870 O O . TYR A 1 121 ? 13.050 -4.163 -23.405 1.00 96.19 121 TYR A O 1
ATOM 878 N N . THR A 1 122 ? 13.850 -5.643 -21.926 1.00 98.50 122 THR A N 1
ATOM 879 C CA . THR A 1 122 ? 12.864 -6.687 -22.238 1.00 98.50 122 THR A CA 1
ATOM 880 C C . THR A 1 122 ? 11.577 -6.457 -21.441 1.00 98.50 122 THR A C 1
ATOM 882 O O . THR A 1 122 ? 11.575 -5.695 -20.473 1.00 98.50 122 THR A O 1
ATOM 885 N N . ASN A 1 123 ? 10.474 -7.118 -21.798 1.00 98.69 123 ASN A N 1
ATOM 886 C CA . ASN A 1 123 ? 9.228 -7.049 -21.021 1.00 98.69 123 ASN A CA 1
ATOM 887 C C . ASN A 1 123 ? 9.425 -7.472 -19.559 1.00 98.69 123 ASN A C 1
ATOM 889 O O . ASN A 1 123 ? 8.928 -6.804 -18.653 1.00 98.69 123 ASN A O 1
ATOM 893 N N . ARG A 1 124 ? 10.217 -8.528 -19.325 1.00 98.38 124 ARG A N 1
ATOM 894 C CA . ARG A 1 124 ? 10.640 -8.932 -17.980 1.00 98.38 124 ARG A CA 1
ATOM 895 C C . ARG A 1 124 ? 11.405 -7.805 -17.285 1.00 98.38 124 ARG A C 1
ATOM 897 O O . ARG A 1 124 ? 11.034 -7.417 -16.185 1.00 98.38 124 ARG A O 1
ATOM 904 N N . GLY A 1 125 ? 12.443 -7.258 -17.922 1.00 98.00 125 GLY A N 1
ATOM 905 C CA . G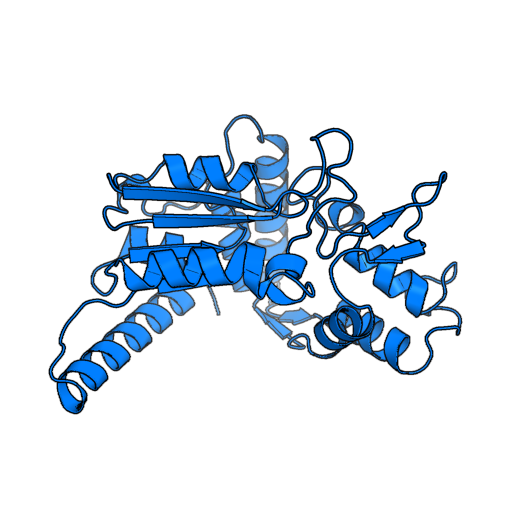LY A 1 125 ? 13.264 -6.193 -17.332 1.00 98.00 125 GLY A CA 1
ATOM 906 C C . GLY A 1 125 ? 12.463 -4.931 -16.993 1.00 98.00 125 GLY A C 1
ATOM 907 O O . GLY A 1 125 ? 12.634 -4.368 -15.918 1.00 98.00 125 GLY A O 1
ATOM 908 N N . ALA A 1 126 ? 11.537 -4.537 -17.869 1.00 97.88 126 ALA A N 1
ATOM 909 C CA . ALA A 1 126 ? 10.620 -3.421 -17.655 1.00 97.88 126 ALA A CA 1
ATOM 910 C C . ALA A 1 126 ? 9.737 -3.613 -16.411 1.00 97.88 126 ALA A C 1
ATOM 912 O O . ALA A 1 126 ? 9.617 -2.698 -15.593 1.00 97.88 126 ALA A O 1
ATOM 913 N N . LEU A 1 127 ? 9.145 -4.803 -16.254 1.00 98.44 127 LEU A N 1
ATOM 914 C CA . LEU A 1 127 ? 8.347 -5.138 -15.076 1.00 98.44 127 LEU A CA 1
ATOM 915 C C . LEU A 1 127 ? 9.200 -5.111 -13.802 1.00 98.44 127 LEU A C 1
ATOM 917 O O . LEU A 1 127 ? 8.821 -4.455 -12.836 1.00 98.44 127 LEU A O 1
ATOM 921 N N . LEU A 1 128 ? 10.348 -5.798 -13.798 1.00 98.12 128 LEU A N 1
ATOM 922 C CA . LEU A 1 128 ? 11.193 -5.890 -12.604 1.00 98.12 128 LEU A CA 1
ATOM 923 C C . LEU A 1 128 ? 11.764 -4.529 -12.197 1.00 98.12 128 LEU A C 1
ATOM 925 O O . LEU A 1 128 ? 11.776 -4.212 -11.013 1.00 98.12 128 LEU A O 1
ATOM 929 N N . GLY A 1 129 ? 12.173 -3.702 -13.163 1.00 97.31 129 GLY A N 1
ATOM 930 C CA . GLY A 1 129 ? 12.598 -2.326 -12.907 1.00 97.31 129 GLY A CA 1
ATOM 931 C C . GLY A 1 129 ? 11.477 -1.484 -12.296 1.00 97.31 129 GLY A C 1
ATOM 932 O O . GLY A 1 129 ? 11.701 -0.786 -11.314 1.00 97.31 129 GLY A O 1
ATOM 933 N N . THR A 1 130 ? 10.252 -1.608 -12.815 1.00 96.94 130 THR A N 1
ATOM 934 C CA . THR A 1 130 ? 9.084 -0.892 -12.278 1.00 96.94 130 THR A CA 1
ATOM 935 C C . THR A 1 130 ? 8.767 -1.335 -10.841 1.00 96.94 130 THR A C 1
ATOM 937 O O . THR A 1 130 ? 8.570 -0.506 -9.957 1.00 96.94 130 THR A O 1
ATOM 940 N N . ALA A 1 131 ? 8.748 -2.641 -10.570 1.00 97.44 131 ALA A N 1
ATOM 941 C CA . ALA A 1 131 ? 8.434 -3.167 -9.241 1.00 97.44 131 ALA A CA 1
ATOM 942 C C . ALA A 1 131 ? 9.552 -2.924 -8.207 1.00 97.44 131 ALA A C 1
ATOM 944 O O . ALA A 1 131 ? 9.261 -2.675 -7.039 1.00 97.44 131 ALA A O 1
ATOM 945 N N . GLY A 1 132 ? 10.815 -3.008 -8.630 1.00 97.56 132 GLY A N 1
ATOM 946 C CA . GLY A 1 132 ? 11.985 -2.935 -7.755 1.00 97.56 132 GLY A CA 1
ATOM 947 C C . GLY A 1 132 ? 12.558 -1.536 -7.549 1.00 97.56 132 GLY A C 1
ATOM 948 O O . GLY A 1 132 ? 13.232 -1.306 -6.556 1.00 97.56 132 GLY A O 1
ATOM 949 N N . LEU A 1 133 ? 12.293 -0.591 -8.458 1.00 96.81 133 LEU A N 1
ATOM 950 C CA . LEU A 1 133 ? 12.800 0.786 -8.385 1.00 96.81 133 LEU A CA 1
ATOM 951 C C . LEU A 1 133 ? 11.651 1.797 -8.303 1.00 96.81 133 LEU A C 1
ATOM 953 O O . LEU A 1 133 ? 11.670 2.833 -8.972 1.00 96.81 133 LEU A O 1
ATOM 957 N N . THR A 1 134 ? 10.616 1.485 -7.518 1.00 95.81 134 THR A N 1
ATOM 958 C CA . THR A 1 134 ? 9.387 2.294 -7.476 1.00 95.81 134 THR A CA 1
ATOM 959 C C . THR A 1 134 ? 9.632 3.749 -7.083 1.00 95.81 134 THR A C 1
ATOM 961 O O . THR A 1 134 ? 9.000 4.657 -7.620 1.00 95.81 134 THR A O 1
ATOM 964 N N . TYR A 1 135 ? 10.641 3.994 -6.254 1.00 94.19 135 TYR A N 1
ATOM 965 C CA . TYR A 1 135 ? 11.096 5.323 -5.862 1.00 94.19 135 TYR A CA 1
ATOM 966 C C . TYR A 1 135 ? 11.444 6.250 -7.041 1.00 94.19 135 TYR A C 1
ATOM 968 O O . TYR A 1 135 ? 11.426 7.466 -6.875 1.00 94.19 135 TYR A O 1
ATOM 976 N N . LEU A 1 136 ? 11.723 5.721 -8.241 1.00 92.31 136 LEU A N 1
ATOM 977 C CA . LEU A 1 136 ? 11.958 6.541 -9.436 1.00 92.31 136 LEU A CA 1
ATOM 978 C C . LEU A 1 136 ? 10.694 7.246 -9.950 1.00 92.31 136 LEU A C 1
ATOM 980 O O . LEU A 1 136 ? 10.807 8.225 -10.686 1.00 92.31 136 LEU A O 1
ATOM 984 N N . PHE A 1 137 ? 9.507 6.752 -9.594 1.00 85.25 137 PHE A N 1
ATOM 985 C CA . PHE A 1 137 ? 8.224 7.290 -10.057 1.00 85.25 137 PHE A CA 1
ATOM 986 C C . PHE A 1 137 ? 7.236 7.605 -8.930 1.00 85.25 137 PHE A C 1
ATOM 988 O O . PHE A 1 137 ? 6.312 8.390 -9.133 1.00 85.25 137 PHE A O 1
ATOM 995 N N . SER A 1 138 ? 7.415 7.030 -7.743 1.00 85.25 138 SER A N 1
ATOM 996 C CA . SER A 1 138 ? 6.565 7.281 -6.577 1.00 85.25 138 SER A CA 1
ATOM 997 C C . SER A 1 138 ? 7.398 7.197 -5.294 1.00 85.25 138 SER A C 1
ATOM 999 O O . SER A 1 138 ? 7.448 6.144 -4.655 1.00 85.25 138 SER A O 1
ATOM 1001 N N . PRO A 1 139 ? 8.100 8.282 -4.919 1.00 87.50 139 PRO A N 1
ATOM 1002 C CA . PRO A 1 139 ? 8.998 8.290 -3.770 1.00 87.50 139 PRO A CA 1
ATOM 1003 C C . PRO A 1 139 ? 8.214 8.465 -2.460 1.00 87.50 139 PRO A C 1
ATOM 1005 O O . PRO A 1 139 ? 8.391 9.453 -1.760 1.00 87.50 139 PRO A O 1
ATOM 1008 N N . TYR A 1 140 ? 7.329 7.520 -2.123 1.00 91.25 140 TYR A N 1
ATOM 1009 C CA . TYR A 1 140 ? 6.581 7.530 -0.853 1.00 91.25 140 TYR A CA 1
ATOM 1010 C C . TYR A 1 140 ? 7.501 7.417 0.372 1.00 91.25 140 TYR A C 1
ATOM 1012 O O . TYR A 1 140 ? 7.179 7.875 1.458 1.00 91.25 140 TYR A O 1
ATOM 1020 N N . THR A 1 141 ? 8.672 6.822 0.182 1.00 92.25 141 THR A N 1
ATOM 1021 C CA . THR A 1 141 ? 9.842 6.896 1.058 1.00 92.25 141 THR A CA 1
ATOM 1022 C C . THR A 1 141 ? 11.074 6.999 0.146 1.00 92.25 141 THR A C 1
ATOM 1024 O O . THR A 1 141 ? 10.961 6.697 -1.051 1.00 92.25 141 THR A O 1
ATOM 1027 N N . PRO A 1 142 ? 12.259 7.416 0.639 1.00 91.25 142 PRO A N 1
ATOM 1028 C CA . PRO A 1 142 ? 13.410 7.693 -0.229 1.00 91.25 142 PRO A CA 1
ATOM 1029 C C . PRO A 1 142 ? 13.810 6.556 -1.183 1.00 91.25 142 PRO A C 1
ATOM 1031 O O . PRO A 1 142 ? 14.276 6.824 -2.288 1.00 91.25 142 PRO A O 1
ATOM 1034 N N . LEU A 1 143 ? 13.636 5.297 -0.767 1.00 94.81 143 LEU A N 1
ATOM 1035 C CA . LEU A 1 143 ? 13.986 4.100 -1.545 1.00 94.81 143 LEU A CA 1
ATOM 1036 C C . LEU A 1 143 ? 12.819 3.104 -1.628 1.00 94.81 143 LEU A C 1
ATOM 1038 O O . LEU A 1 143 ? 13.039 1.897 -1.746 1.00 94.81 143 LEU A O 1
ATOM 1042 N N . TYR A 1 144 ? 11.587 3.623 -1.579 1.00 96.81 144 TYR A N 1
ATOM 1043 C CA . TYR A 1 144 ? 10.361 2.836 -1.683 1.00 96.81 144 TYR A CA 1
ATOM 1044 C C . TYR A 1 144 ? 10.388 1.894 -2.891 1.00 96.81 144 TYR A C 1
ATOM 1046 O O . TYR A 1 144 ? 10.639 2.314 -4.025 1.00 96.81 144 TYR A O 1
ATOM 1054 N N . HIS A 1 145 ? 10.062 0.628 -2.671 1.00 98.06 145 HIS A N 1
ATOM 1055 C CA . HIS A 1 145 ? 9.841 -0.325 -3.748 1.00 98.06 145 HIS A CA 1
ATOM 1056 C C . HIS A 1 145 ? 8.734 -1.317 -3.407 1.00 98.06 145 HIS A C 1
ATOM 1058 O O . HIS A 1 145 ? 8.506 -1.698 -2.255 1.00 98.06 145 HIS A O 1
ATOM 1064 N N . LEU A 1 146 ? 8.021 -1.740 -4.450 1.00 97.69 146 LEU A N 1
ATOM 1065 C CA . LEU A 1 146 ? 6.944 -2.707 -4.302 1.00 97.69 146 LEU A CA 1
ATOM 1066 C C . LEU A 1 146 ? 7.491 -4.095 -3.976 1.00 97.69 146 LEU A C 1
ATOM 1068 O O . LEU A 1 146 ? 6.881 -4.798 -3.180 1.00 97.69 146 LEU A O 1
ATOM 1072 N N . ILE A 1 147 ? 8.612 -4.491 -4.578 1.00 98.06 147 ILE A N 1
ATOM 1073 C CA . ILE A 1 147 ? 9.187 -5.836 -4.443 1.00 98.06 147 ILE A CA 1
ATOM 1074 C C . ILE A 1 147 ? 10.700 -5.735 -4.310 1.00 98.06 147 ILE A C 1
ATOM 1076 O O . ILE A 1 147 ? 11.318 -5.041 -5.111 1.00 98.06 147 ILE A O 1
ATOM 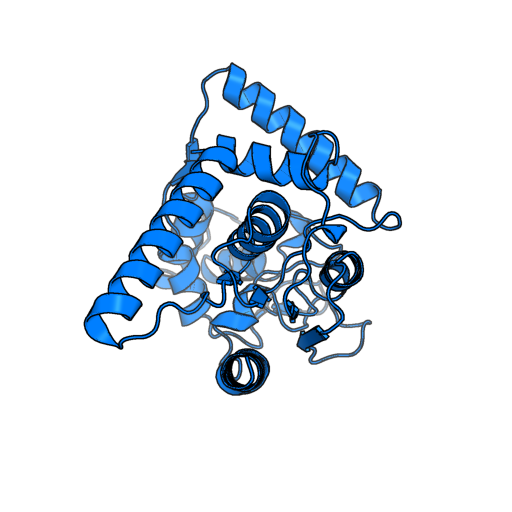1080 N N . ALA A 1 148 ? 11.283 -6.459 -3.357 1.00 98.12 148 ALA A N 1
ATOM 1081 C CA . ALA A 1 148 ? 12.714 -6.498 -3.073 1.00 98.12 148 ALA A CA 1
ATOM 1082 C C . ALA A 1 148 ? 13.545 -6.846 -4.326 1.00 98.12 148 ALA A C 1
ATOM 1084 O O . ALA A 1 148 ? 13.530 -8.009 -4.773 1.00 98.12 148 ALA A O 1
ATOM 1085 N N . PRO A 1 149 ? 14.287 -5.890 -4.918 1.00 98.12 149 PRO A N 1
ATOM 1086 C CA . PRO A 1 149 ? 15.104 -6.165 -6.089 1.00 98.12 149 PRO A CA 1
ATOM 1087 C C . PRO A 1 149 ? 16.425 -6.856 -5.726 1.00 98.12 149 PRO A C 1
ATOM 1089 O O . PRO A 1 149 ? 16.947 -6.759 -4.616 1.00 98.12 149 PRO A O 1
ATOM 1092 N N . ILE A 1 150 ? 17.017 -7.517 -6.720 1.00 98.06 150 ILE A N 1
ATOM 1093 C CA . ILE A 1 150 ? 18.448 -7.830 -6.753 1.00 98.06 150 ILE A CA 1
ATOM 1094 C C . ILE A 1 150 ? 19.102 -6.887 -7.757 1.00 98.06 150 ILE A C 1
ATOM 1096 O O . ILE A 1 150 ? 18.834 -6.980 -8.961 1.00 98.06 150 ILE A O 1
ATOM 1100 N N . LEU A 1 151 ? 19.958 -5.998 -7.261 1.00 97.19 151 LEU A N 1
ATOM 1101 C CA . LEU A 1 151 ? 20.612 -4.968 -8.065 1.00 97.19 151 LEU A CA 1
ATOM 1102 C C . LEU A 1 151 ? 21.994 -5.429 -8.547 1.00 97.19 151 LEU A C 1
ATOM 1104 O O . LEU A 1 151 ? 22.738 -6.074 -7.805 1.00 97.19 151 LEU A O 1
ATOM 1108 N N . ASP A 1 152 ? 22.339 -5.114 -9.796 1.00 95.75 152 ASP A N 1
ATOM 1109 C CA . ASP A 1 152 ? 23.716 -5.230 -10.285 1.00 95.75 152 ASP A CA 1
ATOM 1110 C C . ASP A 1 152 ? 24.581 -4.028 -9.862 1.00 95.75 152 ASP A C 1
ATOM 1112 O O . ASP A 1 152 ? 24.138 -3.123 -9.153 1.00 95.75 152 ASP A O 1
ATOM 1116 N N . ALA A 1 153 ? 25.848 -4.022 -10.286 1.00 95.19 153 ALA A N 1
ATOM 1117 C CA . ALA A 1 153 ? 26.794 -2.956 -9.954 1.00 95.19 153 ALA A CA 1
ATOM 1118 C C . ALA A 1 153 ? 26.406 -1.580 -10.530 1.00 95.19 153 ALA A C 1
ATOM 1120 O O . ALA A 1 153 ? 26.868 -0.564 -10.013 1.00 95.19 153 ALA A O 1
ATOM 1121 N N . ASP A 1 154 ? 25.572 -1.552 -11.571 1.00 92.94 154 ASP A N 1
ATOM 1122 C CA . ASP A 1 154 ? 25.080 -0.335 -12.215 1.00 92.94 154 ASP A CA 1
ATOM 1123 C C . ASP A 1 154 ? 23.708 0.095 -11.652 1.00 92.94 154 ASP A C 1
ATOM 1125 O O . ASP A 1 154 ? 23.156 1.114 -12.070 1.00 92.94 154 ASP A O 1
ATOM 1129 N N . GLY A 1 155 ? 23.161 -0.654 -10.686 1.00 92.69 155 GLY A N 1
ATOM 1130 C CA . GLY A 1 155 ? 21.868 -0.389 -10.056 1.00 92.69 155 GLY A CA 1
ATOM 1131 C C . GLY A 1 155 ? 20.663 -0.901 -10.849 1.00 92.69 155 GLY A C 1
ATOM 1132 O O . GLY A 1 155 ? 19.534 -0.526 -10.537 1.00 92.69 155 GLY A O 1
ATOM 1133 N N . ASN A 1 156 ? 20.860 -1.752 -11.861 1.00 94.00 156 ASN A N 1
ATOM 1134 C CA . ASN A 1 156 ? 19.748 -2.343 -12.604 1.00 94.00 156 ASN A CA 1
ATOM 1135 C C . ASN A 1 156 ? 19.182 -3.561 -11.871 1.00 94.00 156 ASN A C 1
ATOM 1137 O O . ASN A 1 156 ? 19.918 -4.362 -11.291 1.00 94.00 156 ASN A O 1
ATOM 1141 N N . VAL A 1 157 ? 17.865 -3.755 -11.969 1.00 97.50 157 VAL A N 1
ATOM 1142 C CA . VAL A 1 157 ? 17.193 -4.929 -11.400 1.00 97.50 157 VAL A CA 1
ATOM 1143 C C . VAL A 1 157 ? 17.445 -6.153 -12.279 1.00 97.50 157 VAL A C 1
ATOM 1145 O O . VAL A 1 157 ? 17.008 -6.218 -13.429 1.00 97.50 157 VAL A O 1
ATOM 1148 N N . THR A 1 158 ? 18.119 -7.155 -11.723 1.00 97.00 158 THR A N 1
ATOM 1149 C CA . THR A 1 158 ? 18.434 -8.415 -12.419 1.00 97.00 158 THR A CA 1
ATOM 1150 C C . THR A 1 158 ? 17.437 -9.529 -12.101 1.00 97.00 158 THR A C 1
ATOM 1152 O O . THR A 1 158 ? 17.119 -10.359 -12.963 1.00 97.00 158 THR A O 1
ATOM 1155 N N . ALA A 1 159 ? 16.910 -9.526 -10.877 1.00 97.44 159 ALA A N 1
ATOM 1156 C CA . ALA A 1 159 ? 15.906 -10.453 -10.374 1.00 97.44 159 ALA A CA 1
ATOM 1157 C C . ALA A 1 159 ? 15.173 -9.836 -9.170 1.00 97.44 159 ALA A C 1
ATOM 1159 O O . ALA A 1 159 ? 15.474 -8.716 -8.757 1.00 97.44 159 ALA A O 1
ATOM 1160 N N . VAL A 1 160 ? 14.240 -10.590 -8.596 1.00 97.44 160 VAL A N 1
ATOM 1161 C CA . VAL A 1 160 ? 13.570 -10.278 -7.326 1.00 97.44 160 VAL A CA 1
ATOM 1162 C C . VAL A 1 160 ? 13.974 -11.296 -6.268 1.00 97.44 160 VAL A C 1
ATOM 1164 O O . VAL A 1 160 ? 14.286 -12.446 -6.589 1.00 97.44 160 VAL A O 1
ATOM 1167 N N . ARG A 1 161 ? 14.036 -10.851 -5.015 1.00 96.00 161 ARG A N 1
ATOM 1168 C CA . ARG A 1 161 ? 14.605 -11.631 -3.913 1.00 96.00 161 ARG A CA 1
ATOM 1169 C C . ARG A 1 161 ? 13.562 -12.432 -3.141 1.00 96.00 161 ARG A C 1
ATOM 1171 O O . ARG A 1 161 ? 13.796 -13.603 -2.861 1.00 96.00 161 ARG A O 1
ATOM 1178 N N . GLU A 1 162 ? 12.462 -11.783 -2.779 1.00 96.75 162 GLU A N 1
ATOM 1179 C CA . GLU A 1 162 ? 11.517 -12.280 -1.772 1.00 96.75 162 GLU A CA 1
ATOM 1180 C C . GLU A 1 162 ? 10.266 -12.893 -2.421 1.00 96.75 162 GLU A C 1
ATOM 1182 O O . GLU A 1 162 ? 9.929 -14.060 -2.192 1.00 96.75 162 GLU A O 1
ATOM 1187 N N . SER A 1 163 ? 9.600 -12.127 -3.287 1.00 97.31 163 SER A N 1
ATOM 1188 C CA . SER A 1 163 ? 8.490 -12.605 -4.117 1.00 97.31 163 SER A CA 1
ATOM 1189 C C . SER A 1 163 ? 8.967 -13.295 -5.394 1.00 97.31 163 SER A C 1
ATOM 1191 O O . SER A 1 163 ? 9.981 -12.930 -5.982 1.00 97.31 163 SER A O 1
ATOM 1193 N N . SER A 1 164 ? 8.195 -14.273 -5.878 1.00 97.44 164 SER A N 1
ATOM 1194 C CA . SER A 1 164 ? 8.464 -14.903 -7.177 1.00 97.44 164 SER A CA 1
ATOM 1195 C C . SER A 1 164 ? 8.073 -13.986 -8.342 1.00 97.44 164 SER A C 1
ATOM 1197 O O . SER A 1 164 ? 7.066 -13.283 -8.267 1.00 97.44 164 SER A O 1
ATOM 1199 N N . GLU A 1 165 ? 8.802 -14.034 -9.461 1.00 97.75 165 GLU A N 1
ATOM 1200 C CA . GLU A 1 165 ? 8.452 -13.256 -10.666 1.00 97.75 165 GLU A CA 1
ATOM 1201 C C . GLU A 1 165 ? 7.061 -13.599 -11.224 1.00 97.75 165 GLU A C 1
ATOM 1203 O O . GLU A 1 165 ? 6.380 -12.733 -11.780 1.00 97.75 165 GLU A O 1
ATOM 1208 N N . ASP A 1 166 ? 6.604 -14.845 -11.052 1.00 97.81 166 ASP A N 1
ATOM 1209 C CA . ASP A 1 166 ? 5.244 -15.240 -11.429 1.00 97.81 166 ASP A CA 1
ATOM 1210 C C . ASP A 1 166 ? 4.206 -14.508 -10.567 1.00 97.81 166 ASP A C 1
ATOM 1212 O O . ASP A 1 166 ? 3.286 -13.911 -11.122 1.00 97.81 166 ASP A O 1
ATOM 1216 N N . SER A 1 167 ? 4.404 -14.450 -9.244 1.00 97.44 167 SER A N 1
ATOM 1217 C CA . SER A 1 167 ? 3.539 -13.690 -8.331 1.00 97.44 167 SER A CA 1
ATOM 1218 C C . SER A 1 167 ? 3.518 -12.202 -8.682 1.00 97.44 167 SER A C 1
ATOM 1220 O O . SER A 1 167 ? 2.446 -11.609 -8.778 1.00 97.44 167 SER A O 1
ATOM 1222 N N . VAL A 1 168 ? 4.690 -11.603 -8.919 1.00 97.88 168 VAL A N 1
ATOM 1223 C CA . VAL A 1 168 ? 4.816 -10.172 -9.245 1.00 97.88 168 VAL A CA 1
ATOM 1224 C C . VAL A 1 168 ? 4.101 -9.845 -10.553 1.00 97.88 168 VAL A C 1
ATOM 1226 O O . VAL A 1 168 ? 3.286 -8.926 -10.618 1.00 97.88 168 VAL A O 1
ATOM 1229 N N . SER A 1 169 ? 4.369 -10.621 -11.602 1.00 98.25 169 SER A N 1
ATOM 1230 C CA . SER A 1 169 ? 3.757 -10.395 -12.911 1.00 98.25 169 SER A CA 1
ATOM 1231 C C . SER A 1 169 ? 2.251 -10.668 -12.909 1.00 98.25 169 SER A C 1
ATOM 1233 O O . SER A 1 169 ? 1.506 -9.944 -13.569 1.00 98.25 169 SER A O 1
ATOM 1235 N N . ALA A 1 170 ? 1.782 -11.667 -12.151 1.00 98.12 170 ALA A N 1
ATOM 1236 C CA . ALA A 1 170 ? 0.358 -11.929 -11.956 1.00 98.12 170 ALA A CA 1
ATOM 1237 C C . ALA A 1 170 ? -0.326 -10.779 -11.210 1.00 98.12 170 ALA A C 1
ATOM 1239 O O . ALA A 1 170 ? -1.388 -10.332 -11.639 1.00 98.12 170 ALA A O 1
ATOM 1240 N N . TRP A 1 171 ? 0.297 -10.261 -10.147 1.00 96.94 171 TRP A N 1
ATOM 1241 C CA . TRP A 1 171 ? -0.226 -9.126 -9.392 1.00 96.94 171 TRP A CA 1
ATOM 1242 C C . TRP A 1 171 ? -0.427 -7.908 -10.299 1.00 96.94 171 TRP A C 1
ATOM 1244 O O . TRP A 1 171 ? -1.542 -7.394 -10.374 1.00 96.94 171 TRP A O 1
ATOM 1254 N N . PHE A 1 172 ? 0.595 -7.532 -11.071 1.00 98.00 172 PHE A N 1
ATOM 1255 C CA . PHE A 1 172 ? 0.526 -6.414 -12.018 1.00 98.00 172 PHE A CA 1
ATOM 1256 C C . PHE A 1 172 ? -0.543 -6.626 -13.099 1.00 98.00 172 PHE A C 1
ATOM 1258 O O . PHE A 1 172 ? -1.370 -5.744 -13.320 1.00 98.00 172 PHE A O 1
ATOM 1265 N N . ALA A 1 173 ? -0.586 -7.807 -13.726 1.00 98.31 173 ALA A N 1
ATOM 1266 C CA . ALA A 1 173 ? -1.573 -8.129 -14.762 1.00 98.31 173 ALA A CA 1
ATOM 1267 C C . ALA A 1 173 ? -3.020 -8.156 -14.232 1.00 98.31 173 ALA A C 1
ATOM 1269 O O . ALA A 1 173 ? -3.964 -7.958 -14.990 1.00 98.31 173 ALA A O 1
ATOM 1270 N N . SER A 1 174 ? -3.198 -8.413 -12.934 1.00 96.94 174 SER A N 1
ATOM 1271 C CA . SER A 1 174 ? -4.507 -8.485 -12.272 1.00 96.94 174 SER A CA 1
ATOM 1272 C C . SER A 1 174 ? -4.963 -7.174 -11.627 1.00 96.94 174 SER A C 1
ATOM 1274 O O . SER A 1 174 ? -6.011 -7.155 -10.976 1.00 96.94 174 SER A O 1
ATOM 1276 N N . ALA A 1 175 ? -4.195 -6.087 -11.775 1.00 95.81 175 ALA A N 1
ATOM 1277 C CA . ALA A 1 175 ? -4.550 -4.804 -11.184 1.00 95.81 175 ALA A CA 1
ATOM 1278 C C . ALA A 1 175 ? -5.947 -4.348 -11.662 1.00 95.81 175 ALA A C 1
ATOM 1280 O O . ALA A 1 175 ? -6.287 -4.523 -12.836 1.00 95.81 175 ALA A O 1
ATOM 1281 N N . PRO A 1 176 ? -6.779 -3.748 -10.787 1.00 94.88 176 PRO A N 1
ATOM 1282 C CA . PRO A 1 176 ? -8.044 -3.162 -11.212 1.00 94.88 176 PRO A CA 1
ATOM 1283 C C . PRO A 1 176 ? -7.787 -2.100 -12.290 1.00 94.88 176 PRO A C 1
ATOM 1285 O O . PRO A 1 176 ? -6.949 -1.230 -12.061 1.00 94.88 176 PRO A O 1
ATOM 1288 N N . PRO A 1 177 ? -8.489 -2.123 -13.438 1.00 94.31 177 PRO A N 1
ATOM 1289 C CA . PRO A 1 177 ? -8.163 -1.260 -14.579 1.00 94.31 177 PRO A CA 1
ATOM 1290 C C . PRO A 1 177 ? -8.333 0.231 -14.291 1.00 94.31 177 PRO A C 1
ATOM 1292 O O . PRO A 1 177 ? -7.626 1.049 -14.874 1.00 94.31 177 PRO A O 1
ATOM 1295 N N . HIS A 1 178 ? -9.239 0.561 -13.373 1.00 94.62 178 HIS A N 1
ATOM 1296 C CA . HIS A 1 178 ? -9.645 1.920 -13.058 1.00 94.62 178 HIS A CA 1
ATOM 1297 C C . HIS A 1 178 ? -9.649 2.130 -11.547 1.00 94.62 178 HIS A C 1
ATOM 1299 O O . HIS A 1 178 ? -10.158 1.294 -10.793 1.00 94.62 178 HIS A O 1
ATOM 1305 N N . GLN A 1 179 ? -9.117 3.269 -11.125 1.00 92.38 179 GLN A N 1
ATOM 1306 C CA . GLN A 1 179 ? -9.189 3.791 -9.767 1.00 92.38 179 GLN A CA 1
ATOM 1307 C C . GLN A 1 179 ? -9.836 5.173 -9.778 1.00 92.38 179 GLN A C 1
ATOM 1309 O O . GLN A 1 179 ? -9.895 5.861 -10.796 1.00 92.38 179 GLN A O 1
ATOM 1314 N N . SER A 1 180 ? -10.357 5.588 -8.628 1.00 95.06 180 SER A N 1
ATOM 1315 C CA . SER A 1 180 ? -10.985 6.897 -8.507 1.00 95.06 180 SER A CA 1
ATOM 1316 C C . SER A 1 180 ? -9.922 7.976 -8.320 1.00 95.06 180 SER A C 1
ATOM 1318 O O . SER A 1 180 ? -9.274 8.012 -7.278 1.00 95.06 180 SER A O 1
ATOM 1320 N N . LEU A 1 181 ? -9.809 8.925 -9.256 1.00 95.88 181 LEU A N 1
ATOM 1321 C CA . LEU A 1 181 ? -8.894 10.067 -9.090 1.00 95.88 181 LEU A CA 1
ATOM 1322 C C . LEU A 1 181 ? -9.245 10.906 -7.850 1.00 95.88 181 LEU A C 1
ATOM 1324 O O . LEU A 1 181 ? -8.383 11.486 -7.205 1.00 95.88 181 LEU A O 1
ATOM 1328 N N . ARG A 1 182 ? -10.528 10.930 -7.469 1.00 96.00 182 ARG A N 1
ATOM 1329 C CA . ARG A 1 182 ? -10.965 11.585 -6.229 1.00 96.00 182 ARG A CA 1
ATOM 1330 C C . ARG A 1 182 ? -10.390 10.922 -4.985 1.00 96.00 182 ARG A C 1
ATOM 1332 O O . ARG A 1 182 ? -10.107 11.621 -4.027 1.00 96.00 182 ARG A O 1
ATOM 1339 N N . GLU A 1 183 ? -10.263 9.602 -4.995 1.00 94.19 183 GLU A N 1
ATOM 1340 C CA . GLU A 1 183 ? -9.710 8.870 -3.859 1.00 94.19 183 GLU A CA 1
ATOM 1341 C C . GLU A 1 183 ? -8.208 9.140 -3.723 1.00 94.19 183 GLU A C 1
ATOM 1343 O O . GLU A 1 183 ? -7.763 9.415 -2.615 1.00 94.19 183 GLU A O 1
ATOM 1348 N N . ALA A 1 184 ? -7.470 9.170 -4.840 1.00 93.56 184 ALA A N 1
ATOM 1349 C CA . ALA A 1 184 ? -6.066 9.589 -4.855 1.00 93.56 184 ALA A CA 1
ATOM 1350 C C . ALA A 1 184 ? -5.894 11.003 -4.265 1.00 93.56 184 ALA A C 1
ATOM 1352 O O . ALA A 1 184 ? -5.191 11.161 -3.267 1.00 93.56 184 ALA A O 1
ATOM 1353 N N . ALA A 1 185 ? -6.689 11.969 -4.747 1.00 95.38 185 ALA A N 1
ATOM 1354 C CA . ALA A 1 185 ? -6.636 13.352 -4.265 1.00 95.38 185 ALA A CA 1
ATOM 1355 C C . ALA A 1 185 ? -6.928 13.468 -2.768 1.00 95.38 185 ALA A C 1
ATOM 1357 O O . ALA A 1 185 ? -6.306 14.259 -2.063 1.00 95.38 185 ALA A O 1
ATOM 1358 N N . ASP A 1 186 ? -7.890 12.689 -2.273 1.00 95.06 186 ASP A N 1
ATOM 1359 C CA . ASP A 1 186 ? -8.237 12.685 -0.858 1.00 95.06 186 ASP A CA 1
ATOM 1360 C C . ASP A 1 186 ? -7.108 12.059 -0.001 1.00 95.06 186 ASP A C 1
ATOM 1362 O O . ASP A 1 186 ? -6.855 12.536 1.107 1.00 95.06 186 ASP A O 1
ATOM 1366 N N . PHE A 1 187 ? -6.401 11.026 -0.487 1.00 94.12 187 PHE A N 1
ATOM 1367 C CA . PHE A 1 187 ? -5.258 10.430 0.225 1.00 94.12 187 PHE A CA 1
ATOM 1368 C C . PHE A 1 187 ? -4.036 11.352 0.243 1.00 94.12 187 PHE A C 1
ATOM 1370 O O . PHE A 1 187 ? -3.418 11.520 1.299 1.00 94.12 187 PHE A O 1
ATOM 1377 N N . ASP A 1 188 ? -3.726 12.009 -0.873 1.00 95.38 188 ASP A N 1
ATOM 1378 C CA . ASP A 1 188 ? -2.641 12.988 -0.928 1.00 95.38 188 ASP A CA 1
ATOM 1379 C C . ASP A 1 188 ? -2.952 14.227 -0.074 1.00 95.38 188 ASP A C 1
ATOM 1381 O O . ASP A 1 188 ? -2.065 14.768 0.586 1.00 95.38 188 ASP A O 1
ATOM 1385 N N . GLU A 1 189 ? -4.219 14.643 0.033 1.00 95.38 189 GLU A N 1
ATOM 1386 C CA . GLU A 1 189 ? -4.628 15.686 0.984 1.00 95.38 189 GLU A CA 1
ATOM 1387 C C . GLU A 1 189 ? -4.443 15.275 2.447 1.00 95.38 189 GLU A C 1
ATOM 1389 O O . GLU A 1 189 ? -4.123 16.120 3.297 1.00 95.38 189 GLU A O 1
ATOM 1394 N N . ILE A 1 190 ? -4.619 13.986 2.765 1.00 94.88 190 ILE A N 1
ATOM 1395 C CA . ILE A 1 190 ? -4.285 13.482 4.095 1.00 94.88 190 ILE A CA 1
ATOM 1396 C C . ILE A 1 190 ? -2.794 13.726 4.352 1.00 94.88 190 ILE A C 1
ATOM 1398 O O . ILE A 1 190 ? -2.430 14.398 5.318 1.00 94.88 190 ILE A O 1
ATOM 1402 N N . TRP A 1 191 ? -1.916 13.280 3.470 1.00 95.75 191 TRP A N 1
ATOM 1403 C CA . TRP A 1 191 ? -0.478 13.460 3.662 1.00 95.75 191 TRP A CA 1
ATOM 1404 C C . TRP A 1 191 ? -0.020 14.922 3.619 1.00 95.75 191 TRP A C 1
ATOM 1406 O O . TRP A 1 191 ? 0.813 15.327 4.433 1.00 95.75 191 TRP A O 1
ATOM 1416 N N . CYS A 1 192 ? -0.637 15.743 2.771 1.00 96.06 192 CYS A N 1
ATOM 1417 C CA . CYS A 1 192 ? -0.405 17.183 2.727 1.00 96.06 192 CYS A CA 1
ATOM 1418 C C . CYS A 1 192 ? -0.764 17.880 4.054 1.00 96.06 192 CYS A C 1
ATOM 1420 O O . CYS A 1 192 ? -0.147 18.873 4.433 1.00 96.06 192 CYS A O 1
ATOM 1422 N N . GLY A 1 193 ? -1.753 17.361 4.789 1.00 91.56 193 GLY A N 1
ATOM 1423 C CA . GLY A 1 193 ? -2.128 17.875 6.111 1.00 91.56 193 GLY A CA 1
ATOM 1424 C C . GLY A 1 193 ? -2.971 19.155 6.085 1.00 91.56 193 GLY A C 1
ATOM 1425 O O . GLY A 1 193 ? -3.180 19.774 7.127 1.00 91.56 193 GLY A O 1
ATOM 1426 N N . THR A 1 194 ? -3.472 19.564 4.918 1.00 82.75 194 THR A N 1
ATOM 1427 C CA . THR A 1 194 ? -4.289 20.780 4.746 1.00 82.75 194 THR A CA 1
ATOM 1428 C C . THR A 1 194 ? -5.766 20.559 5.061 1.00 82.75 194 THR A C 1
ATOM 1430 O O . THR A 1 194 ? -6.447 21.487 5.503 1.00 82.75 194 THR A O 1
ATOM 1433 N N . SER A 1 195 ? -6.265 19.337 4.873 1.00 82.00 195 SER A N 1
ATOM 1434 C CA . SER A 1 195 ? -7.667 18.995 5.114 1.00 82.00 195 SER A CA 1
ATOM 1435 C C . SER A 1 195 ? -7.937 18.760 6.602 1.00 82.00 195 SER A C 1
ATOM 1437 O O . SER A 1 195 ? -7.263 17.968 7.266 1.00 82.00 195 SER A O 1
ATOM 1439 N N . GLN A 1 196 ? -8.955 19.445 7.140 1.00 85.69 196 GLN A N 1
ATOM 1440 C CA . GLN A 1 196 ? -9.386 19.253 8.524 1.00 85.69 196 GLN A CA 1
ATOM 1441 C C . GLN A 1 196 ? -9.901 17.822 8.703 1.00 85.69 196 GLN A C 1
ATOM 1443 O O . GLN A 1 196 ? -10.921 17.444 8.133 1.00 85.69 196 GLN A O 1
ATOM 1448 N N . ARG A 1 197 ? -9.219 17.044 9.546 1.00 90.75 197 ARG A N 1
ATOM 1449 C CA . ARG A 1 197 ? -9.560 15.648 9.829 1.00 90.75 197 ARG A CA 1
ATOM 1450 C C . ARG A 1 197 ? -9.470 15.327 11.321 1.00 90.75 197 ARG A C 1
ATOM 1452 O O . ARG A 1 197 ? -8.744 16.006 12.052 1.00 90.75 197 ARG A O 1
ATOM 1459 N N . PRO A 1 198 ? -10.180 14.292 11.795 1.00 94.00 198 PRO A N 1
ATOM 1460 C CA . PRO A 1 198 ? -9.948 13.735 13.121 1.00 94.00 198 PRO A CA 1
ATOM 1461 C C . PRO A 1 198 ? -8.489 13.286 13.270 1.00 94.00 198 PRO A C 1
ATOM 1463 O O . PRO A 1 198 ? -7.954 12.603 12.399 1.00 94.00 198 PRO A O 1
ATOM 1466 N N . GLY A 1 199 ? -7.841 13.689 14.364 1.00 94.81 199 GLY A N 1
ATOM 1467 C CA . GLY A 1 199 ? -6.449 13.327 14.632 1.00 94.81 199 GLY A CA 1
ATOM 1468 C C . GLY A 1 199 ? -6.303 11.889 15.131 1.00 94.81 199 GLY A C 1
ATOM 1469 O O . GLY A 1 199 ? -7.203 11.358 15.788 1.00 94.81 199 GLY A O 1
ATOM 1470 N N . LEU A 1 200 ? -5.136 11.285 14.892 1.00 97.75 200 LEU A N 1
ATOM 1471 C CA . LEU A 1 200 ? -4.817 9.914 15.316 1.00 97.75 200 LEU A CA 1
ATOM 1472 C C . LEU A 1 200 ? -4.944 9.693 16.831 1.00 97.75 200 LEU A C 1
ATOM 1474 O O . LEU A 1 200 ? -5.294 8.596 17.265 1.00 97.75 200 LEU A O 1
ATOM 1478 N N . ALA A 1 201 ? -4.793 10.744 17.642 1.00 97.94 201 ALA A N 1
ATOM 1479 C CA . ALA A 1 201 ? -5.025 10.696 19.086 1.00 97.94 201 ALA A CA 1
ATOM 1480 C C . ALA A 1 201 ? -6.460 10.267 19.474 1.00 97.94 201 ALA A C 1
ATOM 1482 O O . ALA A 1 201 ? -6.697 9.864 20.613 1.00 97.94 201 ALA A O 1
ATOM 1483 N N . ASN A 1 202 ? -7.428 10.307 18.555 1.00 98.19 202 ASN A N 1
ATOM 1484 C CA . ASN A 1 202 ? -8.772 9.778 18.800 1.00 98.19 202 ASN A CA 1
ATOM 1485 C C . ASN A 1 202 ? -8.814 8.242 18.856 1.00 98.19 202 ASN A C 1
ATOM 1487 O O . ASN A 1 202 ? -9.743 7.676 19.436 1.00 98.19 202 ASN A O 1
ATOM 1491 N N . ILE A 1 203 ? -7.810 7.561 18.304 1.00 98.56 203 ILE A N 1
ATOM 1492 C CA . ILE A 1 203 ? -7.716 6.103 18.301 1.00 98.56 203 ILE A CA 1
ATOM 1493 C C . ILE A 1 203 ? -7.258 5.635 19.687 1.00 98.56 203 ILE A C 1
ATOM 1495 O O . ILE A 1 203 ? -6.164 5.961 20.147 1.00 98.56 203 ILE A O 1
ATOM 1499 N N . ARG A 1 204 ? -8.124 4.877 20.372 1.00 97.94 204 ARG A N 1
ATOM 1500 C CA . ARG A 1 204 ? -7.903 4.360 21.743 1.00 97.94 204 ARG A CA 1
ATOM 1501 C C . ARG A 1 204 ? -7.951 2.836 21.853 1.00 97.94 204 ARG A C 1
ATOM 1503 O O . ARG A 1 204 ? -7.807 2.301 22.948 1.00 97.94 204 ARG A O 1
ATOM 1510 N N . VAL A 1 205 ? -8.250 2.164 20.748 1.00 98.44 205 VAL A N 1
ATOM 1511 C CA . VAL A 1 205 ? -8.263 0.702 20.643 1.00 98.44 205 VAL A CA 1
ATOM 1512 C C . VAL A 1 205 ? -6.851 0.184 20.356 1.00 98.44 205 VAL A C 1
ATOM 1514 O O . VAL A 1 205 ? -6.059 0.964 19.825 1.00 98.44 205 VAL A O 1
ATOM 1517 N N . PRO A 1 206 ? -6.533 -1.089 20.666 1.00 98.75 206 PRO A N 1
ATOM 1518 C CA . PRO A 1 206 ? -5.247 -1.677 20.319 1.00 98.75 206 PRO A CA 1
ATOM 1519 C C . PRO A 1 206 ? -4.896 -1.472 18.845 1.00 98.75 206 PRO A C 1
ATOM 1521 O O . PRO A 1 206 ? -5.775 -1.520 17.977 1.00 98.75 206 PRO A O 1
ATOM 1524 N N . LEU A 1 207 ? -3.616 -1.231 18.582 1.00 98.81 207 LEU A N 1
ATOM 1525 C CA . LEU A 1 207 ? -3.077 -1.008 17.246 1.00 98.81 207 LEU A CA 1
ATOM 1526 C C . LEU A 1 207 ? -1.938 -1.984 16.981 1.00 98.81 207 LEU A C 1
ATOM 1528 O O . LEU A 1 207 ? -1.027 -2.095 17.801 1.00 98.81 207 LEU A O 1
ATOM 1532 N N . PHE A 1 208 ? -1.946 -2.608 15.806 1.00 98.88 208 PHE A N 1
ATOM 1533 C CA . PHE A 1 208 ? -0.778 -3.275 15.248 1.00 98.88 208 PHE A CA 1
ATOM 1534 C C . PHE A 1 208 ? -0.339 -2.604 13.952 1.00 98.88 208 PHE A C 1
ATOM 1536 O O . PHE A 1 208 ? -1.103 -2.539 12.990 1.00 98.88 208 PHE A O 1
ATOM 1543 N N . TYR A 1 209 ? 0.891 -2.099 13.932 1.00 98.88 209 TYR A N 1
ATOM 1544 C CA . TYR A 1 209 ? 1.542 -1.637 12.713 1.00 98.88 209 TYR A CA 1
ATOM 1545 C C . TYR A 1 209 ? 2.487 -2.719 12.195 1.00 98.88 209 TYR A C 1
ATOM 1547 O O . TYR A 1 209 ? 3.357 -3.178 12.935 1.00 98.88 209 TYR A O 1
ATOM 1555 N N . LEU A 1 210 ? 2.330 -3.092 10.927 1.00 98.81 210 LEU A N 1
ATOM 1556 C CA . LEU A 1 210 ? 3.181 -4.064 10.246 1.00 98.81 210 LEU A CA 1
ATOM 1557 C C . LEU A 1 210 ? 3.767 -3.436 8.980 1.00 98.81 210 LEU A C 1
ATOM 1559 O O . LEU A 1 210 ? 3.065 -3.327 7.981 1.00 98.81 210 LEU A O 1
ATOM 1563 N N . GLY A 1 211 ? 5.025 -3.010 9.027 1.00 98.62 211 GLY A N 1
ATOM 1564 C CA . GLY A 1 211 ? 5.736 -2.388 7.909 1.00 98.62 211 GLY A CA 1
ATOM 1565 C C . GLY A 1 211 ? 6.701 -3.334 7.193 1.00 98.62 211 GLY A C 1
ATOM 1566 O O . GLY A 1 211 ? 7.135 -4.342 7.752 1.00 98.62 211 GLY A O 1
ATOM 1567 N N . ALA A 1 212 ? 7.076 -2.974 5.970 1.00 98.56 212 ALA A N 1
ATOM 1568 C CA . ALA A 1 212 ? 8.160 -3.575 5.201 1.00 98.56 212 ALA A CA 1
ATOM 1569 C C . ALA A 1 212 ? 9.303 -2.563 5.099 1.00 98.56 212 ALA A C 1
ATOM 1571 O O . ALA A 1 212 ? 9.063 -1.419 4.723 1.00 98.56 212 ALA A O 1
ATOM 1572 N N . ALA A 1 213 ? 10.534 -2.944 5.439 1.00 98.00 213 ALA A N 1
ATOM 1573 C CA . ALA A 1 213 ? 11.646 -1.996 5.515 1.00 98.00 213 ALA A CA 1
ATOM 1574 C C . ALA A 1 213 ? 11.899 -1.249 4.188 1.00 98.00 213 ALA A C 1
ATOM 1576 O O . ALA A 1 213 ? 12.166 -0.051 4.211 1.00 98.00 213 ALA A O 1
ATOM 1577 N N . GLY A 1 214 ? 11.767 -1.934 3.051 1.00 97.62 214 GLY A N 1
ATOM 1578 C CA . GLY A 1 214 ? 11.858 -1.361 1.706 1.00 97.62 214 GLY A CA 1
ATOM 1579 C C . GLY A 1 214 ? 10.564 -0.717 1.184 1.00 97.62 214 GLY A C 1
ATOM 1580 O O . GLY A 1 214 ? 10.572 -0.072 0.137 1.00 97.62 214 GLY A O 1
ATOM 1581 N N . GLY A 1 215 ? 9.450 -0.891 1.898 1.00 97.62 215 GLY A N 1
ATOM 1582 C CA . GLY A 1 215 ? 8.169 -0.239 1.635 1.00 97.62 215 GLY A CA 1
ATOM 1583 C C . GLY A 1 215 ? 8.032 1.082 2.397 1.00 97.62 215 GLY A C 1
ATOM 1584 O O . GLY A 1 215 ? 8.908 1.950 2.343 1.00 97.62 215 GLY A O 1
ATOM 1585 N N . PHE A 1 216 ? 6.912 1.252 3.103 1.00 97.88 216 PHE A N 1
ATOM 1586 C CA . PHE A 1 216 ? 6.725 2.408 3.990 1.00 97.88 216 PHE A CA 1
ATOM 1587 C C . PHE A 1 216 ? 7.546 2.265 5.279 1.00 97.88 216 PHE A C 1
ATOM 1589 O O . PHE A 1 216 ? 8.136 3.238 5.753 1.00 97.88 216 PHE A O 1
ATOM 1596 N N . GLY A 1 217 ? 7.606 1.052 5.832 1.00 97.50 217 GLY A N 1
ATOM 1597 C CA . GLY A 1 217 ? 8.574 0.660 6.855 1.00 97.50 217 GLY A CA 1
ATOM 1598 C C . GLY A 1 217 ? 8.613 1.576 8.077 1.00 97.50 217 GLY A C 1
ATOM 1599 O O . GLY A 1 217 ? 7.601 1.848 8.719 1.00 97.50 217 GLY A O 1
ATOM 1600 N N . ASP A 1 218 ? 9.800 2.068 8.426 1.00 97.31 218 ASP A N 1
ATOM 1601 C CA . ASP A 1 218 ? 9.983 2.854 9.651 1.00 97.31 218 ASP A CA 1
ATOM 1602 C C . ASP A 1 218 ? 9.181 4.174 9.645 1.00 97.31 218 ASP A C 1
ATOM 1604 O O . ASP A 1 218 ? 8.811 4.664 10.713 1.00 97.31 218 ASP A O 1
ATOM 1608 N N . HIS A 1 219 ? 8.805 4.712 8.477 1.00 97.38 219 HIS A N 1
ATOM 1609 C CA . HIS A 1 219 ? 7.991 5.932 8.395 1.00 97.38 219 HIS A CA 1
ATOM 1610 C C . HIS A 1 219 ? 6.578 5.735 8.978 1.00 97.38 219 HIS A C 1
ATOM 1612 O O . HIS A 1 219 ? 5.999 6.655 9.559 1.00 97.38 219 HIS A O 1
ATOM 1618 N N . GLY A 1 220 ? 6.019 4.519 8.910 1.00 97.94 220 GLY A N 1
ATOM 1619 C CA . GLY A 1 220 ? 4.722 4.208 9.526 1.00 97.94 220 GLY A CA 1
ATOM 1620 C C . GLY A 1 220 ? 4.722 4.257 11.055 1.00 97.94 220 GLY A C 1
ATOM 1621 O O . GLY A 1 220 ? 3.669 4.471 11.667 1.00 97.94 220 GLY A O 1
ATOM 1622 N N . LEU A 1 221 ? 5.897 4.145 11.686 1.00 98.50 221 LEU A N 1
ATOM 1623 C CA . LEU A 1 221 ? 6.038 4.198 13.142 1.00 98.50 221 LEU A CA 1
ATOM 1624 C C . LEU A 1 221 ? 5.636 5.560 13.711 1.00 98.50 221 LEU A C 1
ATOM 1626 O O . LEU A 1 221 ? 5.093 5.617 14.816 1.00 98.50 221 LEU A O 1
ATOM 1630 N N . TYR A 1 222 ? 5.834 6.644 12.952 1.00 98.31 222 TYR A N 1
ATOM 1631 C CA . TYR A 1 222 ? 5.414 7.978 13.375 1.00 98.31 222 TYR A CA 1
ATOM 1632 C C . TYR A 1 222 ? 3.906 8.025 13.640 1.00 98.31 222 TYR A C 1
ATOM 1634 O 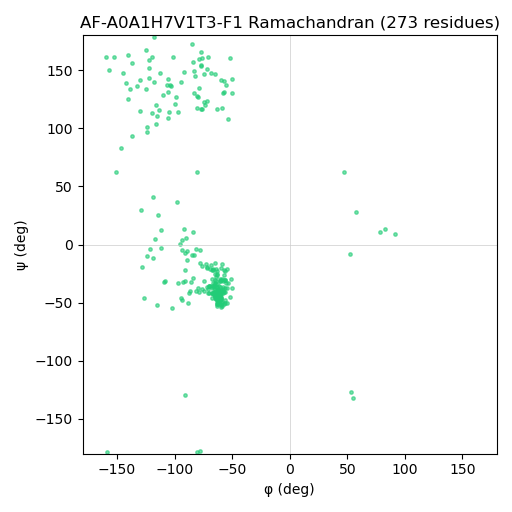O . TYR A 1 222 ? 3.482 8.446 14.718 1.00 98.31 222 TYR A O 1
ATOM 1642 N N . SER A 1 223 ? 3.105 7.517 12.698 1.00 98.12 223 SER A N 1
ATOM 1643 C CA . SER A 1 223 ? 1.643 7.444 12.821 1.00 98.12 223 SER A CA 1
ATOM 1644 C C . SER A 1 223 ? 1.211 6.541 13.977 1.00 98.12 223 SER A C 1
ATOM 1646 O O . SER A 1 223 ? 0.348 6.920 14.770 1.00 98.12 223 SER A O 1
ATOM 1648 N N . ALA A 1 224 ? 1.848 5.375 14.124 1.00 98.50 224 ALA A N 1
ATOM 1649 C CA . ALA A 1 224 ? 1.574 4.458 15.229 1.00 98.50 224 ALA A CA 1
ATOM 1650 C C . ALA A 1 224 ? 1.845 5.100 16.604 1.00 98.50 224 ALA A C 1
ATOM 1652 O O . ALA A 1 224 ? 1.147 4.797 17.568 1.00 98.50 224 ALA A O 1
ATOM 1653 N N . ALA A 1 225 ? 2.805 6.024 16.699 1.00 98.44 225 ALA A N 1
ATOM 1654 C CA . ALA A 1 225 ? 3.112 6.750 17.929 1.00 98.44 225 ALA A CA 1
ATOM 1655 C C . ALA A 1 225 ? 2.128 7.894 18.254 1.00 98.44 225 ALA A C 1
ATOM 1657 O O . ALA A 1 225 ? 2.108 8.363 19.392 1.00 98.44 225 ALA A O 1
ATOM 1658 N N . GLN A 1 226 ? 1.305 8.345 17.297 1.00 98.25 226 GLN A N 1
ATOM 1659 C CA . GLN A 1 226 ? 0.358 9.453 17.512 1.00 98.25 226 GLN A CA 1
ATOM 1660 C C . GLN A 1 226 ? -0.982 9.017 18.131 1.00 98.25 226 GLN A C 1
ATOM 1662 O O . GLN A 1 226 ? -1.805 9.867 18.486 1.00 98.25 226 GLN A O 1
ATOM 1667 N N . VAL A 1 227 ? -1.251 7.712 18.245 1.00 98.56 227 VAL A N 1
ATOM 1668 C CA . VAL A 1 227 ? -2.518 7.222 18.808 1.00 98.56 227 VAL A CA 1
ATOM 1669 C C . VAL A 1 227 ? -2.545 7.329 20.335 1.00 98.56 227 VAL A C 1
ATOM 1671 O O . VAL A 1 227 ? -1.517 7.283 21.001 1.00 98.56 227 VAL A O 1
ATOM 1674 N N . SER A 1 228 ? -3.741 7.423 20.924 1.00 98.38 228 SER A N 1
ATOM 1675 C CA . SER A 1 228 ? -3.912 7.410 22.391 1.00 98.38 228 SER A CA 1
ATOM 1676 C C . SER A 1 228 ? -4.106 6.004 22.973 1.00 98.38 228 SER A C 1
ATOM 1678 O O . SER A 1 228 ? -4.412 5.864 24.163 1.00 98.38 228 SER A O 1
ATOM 1680 N N . SER A 1 229 ? -3.986 4.956 22.153 1.00 98.25 229 SER A N 1
ATOM 1681 C CA . SER A 1 229 ? -3.990 3.575 22.637 1.00 98.25 229 SER A CA 1
ATOM 1682 C C . SER A 1 229 ? -2.835 3.346 23.610 1.00 98.25 229 SER A C 1
ATOM 1684 O O . SER A 1 229 ? -1.729 3.842 23.420 1.00 98.25 229 SER A O 1
ATOM 1686 N N . LYS A 1 230 ? -3.090 2.559 24.657 1.00 97.69 230 LYS A N 1
ATOM 1687 C CA . LYS A 1 230 ? -2.041 2.065 25.568 1.00 97.69 230 LYS A CA 1
ATOM 1688 C C . LYS A 1 230 ? -1.443 0.737 25.109 1.00 97.69 230 LYS A C 1
ATOM 1690 O O . LYS A 1 230 ? -0.527 0.236 25.750 1.00 97.69 230 LYS A O 1
ATOM 1695 N N . ASP A 1 231 ? -2.012 0.173 24.054 1.00 98.38 231 ASP A N 1
ATOM 1696 C CA . ASP A 1 231 ? -1.654 -1.107 23.473 1.00 98.38 231 ASP A CA 1
ATOM 1697 C C . ASP A 1 231 ? -1.324 -0.864 22.000 1.00 98.38 231 ASP A C 1
ATOM 1699 O O . ASP A 1 231 ? -2.212 -0.661 21.164 1.00 98.38 231 ASP A O 1
ATOM 1703 N N . VAL A 1 232 ? -0.030 -0.730 21.730 1.00 98.69 232 VAL A N 1
ATOM 1704 C CA . VAL A 1 232 ? 0.520 -0.478 20.402 1.00 98.69 232 VAL A CA 1
ATOM 1705 C C . VAL A 1 232 ? 1.628 -1.491 20.188 1.00 98.69 232 VAL A C 1
ATOM 1707 O O . VAL A 1 232 ? 2.642 -1.473 20.883 1.00 98.69 232 VAL A O 1
ATOM 1710 N N . THR A 1 233 ? 1.416 -2.374 19.223 1.00 98.75 233 THR A N 1
ATOM 1711 C CA . THR A 1 233 ? 2.425 -3.309 18.740 1.00 98.75 233 THR A CA 1
ATOM 1712 C C . THR A 1 233 ? 2.928 -2.802 17.394 1.00 98.75 233 THR A C 1
ATOM 1714 O O . THR A 1 233 ? 2.144 -2.355 16.556 1.00 98.75 233 THR A O 1
ATOM 1717 N N . THR A 1 234 ? 4.236 -2.855 17.170 1.00 98.75 234 THR A N 1
ATOM 1718 C CA . THR A 1 234 ? 4.838 -2.523 15.878 1.00 98.75 234 THR A CA 1
ATOM 1719 C C . THR A 1 234 ? 5.792 -3.632 15.453 1.00 98.75 234 THR A C 1
ATOM 1721 O O . THR A 1 234 ? 6.496 -4.217 16.275 1.00 98.75 234 THR A O 1
ATOM 1724 N N . LEU A 1 235 ? 5.800 -3.933 14.160 1.00 98.69 235 LEU A N 1
ATOM 1725 C CA . LEU A 1 235 ? 6.729 -4.856 13.528 1.00 98.69 235 LEU A CA 1
ATOM 1726 C C . LEU A 1 235 ? 7.118 -4.280 12.169 1.00 98.69 235 LEU A C 1
ATOM 1728 O O . LEU A 1 235 ? 6.248 -3.991 11.358 1.00 98.69 235 LEU A O 1
ATOM 1732 N N . VAL A 1 236 ? 8.413 -4.127 11.911 1.00 98.69 236 VAL A N 1
ATOM 1733 C CA . VAL A 1 236 ? 8.927 -3.815 10.572 1.00 98.69 236 VAL A CA 1
ATOM 1734 C C . VAL A 1 236 ? 9.737 -5.012 10.103 1.00 98.69 236 VAL A C 1
ATOM 1736 O O . VAL A 1 236 ? 10.740 -5.369 10.723 1.00 98.69 236 VAL A O 1
ATOM 1739 N N . VAL A 1 237 ? 9.273 -5.669 9.041 1.00 98.44 237 VAL A N 1
ATOM 1740 C CA . VAL A 1 237 ? 9.966 -6.807 8.435 1.00 98.44 237 VAL A CA 1
ATOM 1741 C C . VAL A 1 237 ? 11.208 -6.288 7.720 1.00 98.44 237 VAL A C 1
ATOM 1743 O O . VAL A 1 237 ? 11.116 -5.414 6.860 1.00 98.44 237 VAL A O 1
ATOM 1746 N N . ARG A 1 238 ? 12.366 -6.827 8.104 1.00 97.06 238 ARG A N 1
ATOM 1747 C CA . ARG A 1 238 ? 13.690 -6.409 7.641 1.00 97.06 238 ARG A CA 1
ATOM 1748 C C . ARG A 1 238 ? 14.596 -7.623 7.459 1.00 97.06 238 ARG A C 1
ATOM 1750 O O . ARG A 1 238 ? 14.601 -8.533 8.291 1.00 97.06 238 ARG A O 1
ATOM 1757 N N . ARG A 1 239 ? 15.374 -7.621 6.382 1.00 95.12 239 ARG A N 1
ATOM 1758 C CA . ARG A 1 239 ? 16.371 -8.638 6.022 1.00 95.12 239 ARG A CA 1
ATOM 1759 C C . ARG A 1 239 ? 17.789 -8.141 6.175 1.00 95.12 239 ARG A C 1
ATOM 1761 O O . ARG A 1 239 ? 18.681 -8.941 6.461 1.00 95.12 239 ARG A O 1
ATOM 1768 N N . PHE A 1 240 ? 17.998 -6.853 5.941 1.00 95.50 240 PHE A N 1
ATOM 1769 C CA . PHE A 1 240 ? 19.317 -6.263 5.877 1.00 95.50 240 PHE A CA 1
ATOM 1770 C C . PHE A 1 240 ? 19.453 -5.094 6.840 1.00 95.50 240 PHE A C 1
ATOM 1772 O O . PHE A 1 240 ? 18.492 -4.596 7.416 1.00 95.50 240 PHE A O 1
ATOM 1779 N N . GLU A 1 241 ? 20.693 -4.673 7.042 1.00 93.44 241 GLU A N 1
ATOM 1780 C CA . GLU A 1 241 ? 20.979 -3.433 7.747 1.00 93.44 241 GLU A CA 1
ATOM 1781 C C . GLU A 1 241 ? 20.580 -2.217 6.880 1.00 93.44 241 GLU A C 1
ATOM 1783 O O . GLU A 1 241 ? 20.412 -2.350 5.660 1.00 93.44 241 GLU A O 1
ATOM 1788 N N . PRO A 1 242 ? 20.416 -1.020 7.479 1.00 91.31 242 PRO A N 1
ATOM 1789 C CA . PRO A 1 242 ? 19.890 0.159 6.782 1.00 91.31 242 PRO A CA 1
ATOM 1790 C C . PRO A 1 242 ? 20.649 0.584 5.514 1.00 91.31 242 PRO A C 1
ATOM 1792 O O . PRO A 1 242 ? 20.080 1.248 4.653 1.00 91.31 242 PRO A O 1
ATOM 1795 N N . ASP A 1 243 ? 21.921 0.209 5.368 1.00 93.25 243 ASP A N 1
ATOM 1796 C CA . ASP A 1 243 ? 22.737 0.503 4.186 1.00 93.25 243 ASP A CA 1
ATOM 1797 C C . ASP A 1 243 ? 22.287 -0.255 2.926 1.00 93.25 243 ASP A C 1
ATOM 1799 O O . ASP A 1 243 ? 22.625 0.151 1.814 1.00 93.25 243 ASP A O 1
ATOM 1803 N N . ARG A 1 244 ? 21.492 -1.321 3.078 1.00 95.06 244 ARG A N 1
ATOM 1804 C CA . ARG A 1 244 ? 20.942 -2.122 1.973 1.00 95.06 244 ARG A CA 1
ATOM 1805 C C . ARG A 1 244 ? 19.422 -2.043 1.864 1.00 95.06 244 ARG A C 1
ATOM 1807 O O . ARG A 1 244 ? 18.795 -2.931 1.291 1.00 95.06 244 ARG A O 1
ATOM 1814 N N . ILE A 1 245 ? 18.836 -0.953 2.359 1.00 96.12 245 ILE A N 1
ATOM 1815 C CA . ILE A 1 245 ? 17.383 -0.752 2.363 1.00 96.12 245 ILE A CA 1
ATOM 1816 C C . ILE A 1 245 ? 16.756 -0.829 0.962 1.00 96.12 245 ILE A C 1
ATOM 1818 O O . ILE A 1 245 ? 15.637 -1.301 0.836 1.00 96.12 245 ILE A O 1
ATOM 1822 N N . ALA A 1 246 ? 17.489 -0.447 -0.094 1.00 95.88 246 ALA A N 1
ATOM 1823 C CA . ALA A 1 246 ? 17.030 -0.510 -1.488 1.00 95.88 246 ALA A CA 1
ATOM 1824 C C . ALA A 1 246 ? 16.785 -1.937 -2.018 1.00 95.88 246 ALA A C 1
ATOM 1826 O O . ALA A 1 246 ? 16.178 -2.092 -3.070 1.00 95.88 246 ALA A O 1
ATOM 1827 N N . GLU A 1 247 ? 17.289 -2.966 -1.333 1.00 97.25 247 GLU A N 1
ATOM 1828 C CA . GLU A 1 247 ? 17.113 -4.382 -1.691 1.00 97.25 247 GLU A CA 1
ATOM 1829 C C . GLU A 1 247 ? 16.345 -5.173 -0.618 1.00 97.25 247 GLU A C 1
ATOM 1831 O O . GLU A 1 247 ? 16.285 -6.405 -0.690 1.00 97.25 247 GLU A O 1
ATOM 1836 N N . ASP A 1 248 ? 15.861 -4.495 0.425 1.00 97.75 248 ASP A N 1
ATOM 1837 C CA . ASP A 1 248 ? 15.193 -5.127 1.561 1.00 97.75 248 ASP A CA 1
ATOM 1838 C C . ASP A 1 248 ? 13.748 -5.521 1.217 1.00 97.75 248 ASP A C 1
ATOM 1840 O O . ASP A 1 248 ? 13.300 -5.387 0.088 1.00 97.75 248 ASP A O 1
ATOM 1844 N N . PHE A 1 249 ? 13.020 -6.065 2.183 1.00 97.81 249 PHE A N 1
ATOM 1845 C CA . PHE A 1 249 ? 11.650 -6.524 2.038 1.00 97.81 249 PHE A CA 1
ATOM 1846 C C . PHE A 1 249 ? 10.738 -5.373 1.581 1.00 97.81 249 PHE A C 1
ATOM 1848 O O . PHE A 1 249 ? 10.593 -4.381 2.301 1.00 97.81 249 PHE A O 1
ATOM 1855 N N . GLY A 1 250 ? 10.139 -5.500 0.396 1.00 98.00 250 GLY A N 1
ATOM 1856 C CA . GLY A 1 250 ? 9.318 -4.468 -0.234 1.00 98.00 250 GLY A CA 1
ATOM 1857 C C . GLY A 1 250 ? 7.858 -4.478 0.221 1.00 98.00 250 GLY A C 1
ATOM 1858 O O . GLY A 1 250 ? 7.389 -5.392 0.902 1.00 98.00 250 GLY A O 1
ATOM 1859 N N . HIS A 1 251 ? 7.103 -3.464 -0.203 1.00 98.25 251 HIS A N 1
ATOM 1860 C CA . HIS A 1 251 ? 5.699 -3.272 0.186 1.00 98.25 251 HIS A CA 1
ATOM 1861 C C . HIS A 1 251 ? 4.813 -4.502 -0.097 1.00 98.25 251 HIS A C 1
ATOM 1863 O O . HIS A 1 251 ? 4.100 -5.001 0.774 1.00 98.25 251 HIS A O 1
ATOM 1869 N N . GLY A 1 252 ? 4.876 -5.023 -1.323 1.00 97.50 252 GLY A N 1
ATOM 1870 C CA . GLY A 1 252 ? 4.123 -6.191 -1.778 1.00 97.50 252 GLY A CA 1
ATOM 1871 C C . GLY A 1 252 ? 4.676 -7.522 -1.268 1.00 97.50 252 GLY A C 1
ATOM 1872 O O . GLY A 1 252 ? 3.941 -8.510 -1.237 1.00 97.50 252 GLY A O 1
ATOM 1873 N N . ASP A 1 253 ? 5.929 -7.565 -0.808 1.00 98.44 253 ASP A N 1
ATOM 1874 C CA . ASP A 1 253 ? 6.517 -8.787 -0.252 1.00 98.44 253 ASP A CA 1
ATOM 1875 C C . ASP A 1 253 ? 5.782 -9.238 1.018 1.00 98.44 253 ASP A C 1
ATOM 1877 O O . ASP A 1 253 ? 5.683 -10.438 1.263 1.00 98.44 253 ASP A O 1
ATOM 1881 N N . LEU A 1 254 ? 5.136 -8.323 1.757 1.00 98.06 254 LEU A N 1
ATOM 1882 C CA . LEU A 1 254 ? 4.261 -8.667 2.894 1.00 98.06 254 LEU A CA 1
ATOM 1883 C C . LEU A 1 254 ? 3.077 -9.556 2.505 1.00 98.06 254 LEU A C 1
ATOM 1885 O O . LEU A 1 254 ? 2.482 -10.197 3.373 1.00 98.06 254 LEU A O 1
ATOM 1889 N N . LEU A 1 255 ? 2.715 -9.585 1.222 1.00 95.75 255 LEU A N 1
ATOM 1890 C CA . LEU A 1 255 ? 1.601 -10.367 0.696 1.00 95.75 255 LEU A CA 1
ATOM 1891 C C . LEU A 1 255 ? 2.062 -11.561 -0.144 1.00 95.75 255 LEU A C 1
ATOM 1893 O O . LEU A 1 255 ? 1.365 -12.573 -0.188 1.00 95.75 255 LEU A O 1
ATOM 1897 N N . TYR A 1 256 ? 3.199 -11.449 -0.833 1.00 95.50 256 TYR A N 1
ATOM 1898 C CA . TYR A 1 256 ? 3.561 -12.395 -1.893 1.00 95.50 256 TYR A CA 1
ATOM 1899 C C . TYR A 1 256 ? 4.908 -13.093 -1.707 1.00 95.50 256 TYR A C 1
ATOM 1901 O O . TYR A 1 256 ? 5.181 -14.047 -2.447 1.00 95.50 256 TYR A O 1
ATOM 1909 N N . ALA A 1 257 ? 5.733 -12.673 -0.742 1.00 97.19 257 ALA A N 1
ATOM 1910 C CA . ALA A 1 257 ? 6.995 -13.350 -0.483 1.00 97.19 257 ALA A CA 1
ATOM 1911 C C . ALA A 1 257 ? 6.758 -14.777 0.012 1.00 97.19 257 ALA A C 1
ATOM 1913 O O . ALA A 1 257 ? 5.800 -15.061 0.737 1.00 97.19 257 ALA A O 1
ATOM 1914 N N . ALA A 1 258 ? 7.665 -15.685 -0.353 1.00 95.31 258 ALA A N 1
ATOM 1915 C CA . ALA A 1 258 ? 7.532 -17.101 -0.015 1.00 95.31 258 ALA A CA 1
ATOM 1916 C C . ALA A 1 258 ? 7.442 -17.355 1.502 1.00 95.31 258 ALA A C 1
ATOM 1918 O O . ALA A 1 258 ? 6.788 -18.306 1.930 1.00 95.31 258 ALA A O 1
ATOM 1919 N N . ASP A 1 259 ? 8.068 -16.505 2.316 1.00 95.88 259 ASP A N 1
ATOM 1920 C CA . ASP A 1 259 ? 8.043 -16.583 3.775 1.00 95.88 259 ASP A CA 1
ATOM 1921 C C . ASP A 1 259 ? 7.277 -15.437 4.457 1.00 95.88 259 ASP A C 1
ATOM 1923 O O . ASP A 1 259 ? 7.282 -15.353 5.688 1.00 95.88 259 ASP A O 1
ATOM 1927 N N . ALA A 1 260 ? 6.503 -14.645 3.701 1.00 97.56 260 ALA A N 1
ATOM 1928 C CA . ALA A 1 260 ? 5.502 -13.736 4.265 1.00 97.56 260 ALA A CA 1
ATOM 1929 C C . ALA A 1 260 ? 4.567 -14.424 5.284 1.00 97.56 260 ALA A C 1
ATOM 1931 O O . ALA A 1 260 ? 4.286 -13.814 6.321 1.00 97.56 260 ALA A O 1
ATOM 1932 N N . PRO A 1 261 ? 4.149 -15.700 5.099 1.00 98.06 261 PRO A N 1
ATOM 1933 C CA . PRO A 1 261 ? 3.380 -16.406 6.119 1.00 98.06 261 PRO A CA 1
ATOM 1934 C C . PRO A 1 261 ? 4.053 -16.444 7.496 1.00 98.06 261 PRO A C 1
ATOM 1936 O O . PRO A 1 261 ? 3.366 -16.318 8.505 1.00 98.06 261 PRO A O 1
ATOM 1939 N N . ALA A 1 262 ? 5.379 -16.590 7.551 1.00 98.06 262 ALA A N 1
ATOM 1940 C CA . ALA A 1 262 ? 6.127 -16.665 8.803 1.00 98.06 262 ALA A CA 1
ATOM 1941 C C . ALA A 1 262 ? 6.510 -15.278 9.341 1.00 98.06 262 ALA A C 1
ATOM 1943 O O . ALA A 1 262 ? 6.450 -15.049 10.545 1.00 98.06 262 ALA A O 1
ATOM 1944 N N . LEU A 1 263 ? 6.906 -14.355 8.460 1.00 97.56 263 LEU A N 1
ATOM 1945 C CA . LEU A 1 263 ? 7.440 -13.050 8.863 1.00 97.56 263 LEU A CA 1
ATOM 1946 C C . LEU A 1 263 ? 6.365 -11.992 9.118 1.00 97.56 263 LEU A C 1
ATOM 1948 O O . LEU A 1 263 ? 6.555 -11.122 9.961 1.00 97.56 263 LEU A O 1
ATOM 1952 N N . ALA A 1 264 ? 5.256 -12.054 8.383 1.00 97.19 264 ALA A N 1
ATOM 1953 C CA . ALA A 1 264 ? 4.208 -11.039 8.393 1.00 97.19 264 ALA A CA 1
ATOM 1954 C C . ALA A 1 264 ? 2.887 -11.602 8.935 1.00 97.19 264 ALA A C 1
ATOM 1956 O O . ALA A 1 264 ? 2.301 -11.048 9.867 1.00 97.19 264 ALA A O 1
ATOM 1957 N N . TRP A 1 265 ? 2.415 -12.725 8.384 1.00 98.06 265 TRP A N 1
ATOM 1958 C CA . TRP A 1 265 ? 1.057 -13.202 8.669 1.00 98.06 265 TRP A CA 1
ATOM 1959 C C . TRP A 1 265 ? 0.945 -13.923 10.001 1.00 98.06 265 TRP A C 1
ATOM 1961 O O . TRP A 1 265 ? -0.061 -13.756 10.680 1.00 98.06 265 TRP A O 1
ATOM 1971 N N . GLN A 1 266 ? 1.952 -14.704 10.394 1.00 98.38 266 GLN A N 1
ATOM 1972 C CA . GLN A 1 266 ? 1.948 -15.369 11.691 1.00 98.38 266 GLN A CA 1
ATOM 1973 C C . GLN A 1 266 ? 1.946 -14.353 12.848 1.00 98.38 266 GLN A C 1
ATOM 1975 O O . GLN A 1 266 ? 1.047 -14.459 13.681 1.00 98.38 266 GLN A O 1
ATOM 1980 N N . PRO A 1 267 ? 2.824 -13.328 12.891 1.00 98.25 267 PRO A N 1
ATOM 1981 C CA . PRO A 1 267 ? 2.743 -12.286 13.917 1.00 98.25 267 PRO A CA 1
ATOM 1982 C C . PRO A 1 267 ? 1.396 -11.554 13.929 1.00 98.25 267 PRO A C 1
ATOM 1984 O O . PRO A 1 267 ? 0.827 -11.328 14.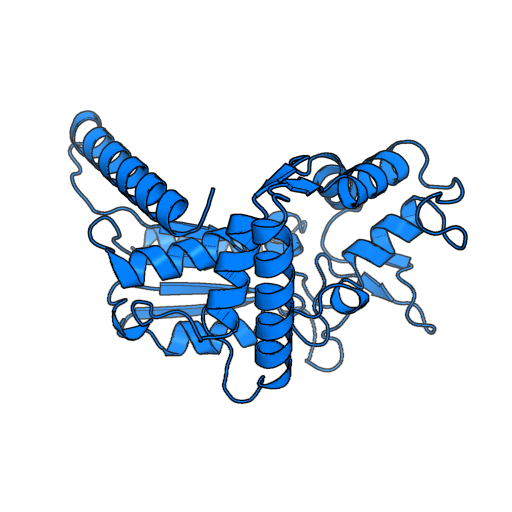995 1.00 98.25 267 PRO A O 1
ATOM 1987 N N . LEU A 1 268 ? 0.845 -11.237 12.749 1.00 98.25 268 LEU A N 1
ATOM 1988 C CA . LEU A 1 268 ? -0.491 -10.648 12.639 1.00 98.25 268 LEU A CA 1
ATOM 1989 C C . LEU A 1 268 ? -1.567 -11.577 13.210 1.00 98.25 268 LEU A C 1
ATOM 1991 O O . LEU A 1 268 ? -2.405 -11.131 13.982 1.00 98.25 268 LEU A O 1
ATOM 1995 N N . ALA A 1 269 ? -1.549 -12.861 12.861 1.00 98.19 269 ALA A N 1
ATOM 1996 C CA . ALA A 1 269 ? -2.518 -13.836 13.344 1.00 98.19 269 ALA A CA 1
ATOM 1997 C C . ALA A 1 269 ? -2.415 -14.043 14.862 1.00 98.19 269 ALA A C 1
ATOM 1999 O O . ALA A 1 269 ? -3.438 -14.102 15.537 1.00 98.19 269 ALA A O 1
ATOM 2000 N N . GLU A 1 270 ? -1.201 -14.114 15.409 1.00 98.31 270 GLU A N 1
ATOM 2001 C CA . GLU A 1 270 ? -0.966 -14.212 16.852 1.00 98.31 270 GLU A CA 1
ATOM 2002 C C . GLU A 1 270 ? -1.509 -12.983 17.589 1.00 98.31 270 GLU A C 1
ATOM 2004 O O . GLU A 1 270 ? -2.198 -13.130 18.600 1.00 98.31 270 GLU A O 1
ATOM 2009 N N . TRP A 1 271 ? -1.279 -11.784 17.045 1.00 98.44 271 TRP A N 1
ATOM 2010 C CA . TRP A 1 271 ? -1.838 -10.546 17.582 1.00 98.44 271 TRP A CA 1
ATOM 2011 C C . TRP A 1 271 ? -3.373 -10.524 17.498 1.00 98.44 271 TRP A C 1
ATOM 2013 O O . TRP A 1 271 ? -4.041 -10.227 18.486 1.00 98.44 271 TRP A O 1
ATOM 2023 N N . LEU A 1 272 ? -3.951 -10.921 16.358 1.00 96.88 272 LEU A N 1
ATOM 2024 C CA . LEU A 1 272 ? -5.403 -11.008 16.163 1.00 96.88 272 LEU A CA 1
ATOM 2025 C C . LEU A 1 272 ? -6.071 -12.010 17.110 1.00 96.88 272 LEU A C 1
ATOM 2027 O O . LEU A 1 272 ? -7.189 -11.781 17.543 1.00 96.88 272 LEU A O 1
ATOM 2031 N N . LEU A 1 273 ? -5.415 -13.124 17.440 1.00 95.50 273 LEU A N 1
ATOM 2032 C CA . LEU A 1 273 ? -5.959 -14.111 18.379 1.00 95.50 273 LEU A CA 1
ATOM 2033 C C . LEU A 1 273 ? -5.934 -13.627 19.836 1.00 95.50 273 LEU A C 1
ATOM 2035 O O . LEU A 1 273 ? -6.612 -14.212 20.684 1.00 95.50 273 LEU A O 1
ATOM 2039 N N . HIS A 1 274 ? -5.157 -12.586 20.138 1.00 94.06 274 HIS A N 1
ATOM 2040 C CA . HIS A 1 274 ? -5.087 -11.983 21.465 1.00 94.06 274 HIS A CA 1
ATOM 2041 C C . HIS A 1 274 ? -6.125 -10.864 21.690 1.00 94.06 274 HIS A C 1
ATOM 2043 O O . HIS A 1 274 ? -6.348 -10.480 22.844 1.00 94.06 274 HIS A O 1
ATOM 2049 N N . HIS A 1 275 ? -6.776 -10.357 20.632 1.00 92.00 275 HIS A N 1
ATOM 2050 C CA . HIS A 1 275 ? -7.627 -9.155 20.656 1.00 92.00 275 HIS A CA 1
ATOM 2051 C C . HIS A 1 275 ? -9.021 -9.352 20.047 1.00 92.00 275 HIS A C 1
ATOM 2053 O O . HIS A 1 275 ? -9.950 -8.641 20.504 1.00 92.00 275 HIS A O 1
#

InterPro domains:
  IPR029058 Alpha/Beta hydrolase fold [G3DSA:3.40.50.1820] (1-275)
  IPR029058 Alpha/Beta hydrolase fold [SSF53474] (4-275)

Solvent-accessible surface area (backbone atoms only — not comparable to full-atom values): 13818 Å² total; per-residue (Å²): 99,37,56,73,53,54,45,51,51,49,53,52,52,46,52,51,52,29,55,46,34,31,71,78,70,71,41,75,59,56,41,74,43,66,22,55,37,73,44,13,40,49,41,52,53,36,37,22,65,66,35,81,57,48,51,27,40,36,33,28,35,44,48,56,46,66,49,83,90,44,49,69,54,29,53,47,25,40,52,49,18,52,53,39,49,51,40,43,73,74,67,50,53,71,37,72,37,58,66,48,23,49,34,10,46,37,29,72,76,43,31,83,40,72,15,91,91,38,74,94,28,26,15,37,44,44,36,45,37,53,35,26,47,24,29,81,81,51,54,85,29,93,52,14,13,40,33,16,23,35,64,49,99,86,66,47,49,77,49,60,70,52,35,49,70,67,59,54,30,49,52,30,42,63,49,69,61,66,42,40,32,50,32,54,25,47,52,24,29,48,37,38,61,78,63,93,67,68,50,52,52,59,25,60,45,40,36,37,41,42,19,16,50,8,16,40,10,75,58,21,49,54,32,66,68,45,35,55,31,92,44,73,48,77,45,62,43,69,81,59,61,82,94,44,34,65,48,18,39,5,49,49,22,61,79,52,17,83,55,17,60,67,70,43,45,43,57,50,50,56,52,58,76,75,105

Organism: Stigmatella aurantiaca (NCBI:txid41)